Protein AF-A0A923XD44-F1 (afdb_monomer_lite)

Radius of gyration: 18.12 Å; chains: 1; bounding box: 40×45×42 Å

Secondary structure (DSSP, 8-state):
-HHHHT-SS--HHHHHHHHHHHHTSSEETTEEPPPHHHHHHHHT--GGGTTT-GGGS-TTEETTTTEETTGGG--HHHHS--S--TTHHHHHHHHHHHHHHHHHHHHHHHHHHHHHTT--HHHHHHHHTTSS-----TTGGG--S--HHHHHHHTTT-S-HHHHHHHHHHHHTT--HHHHHHHHHHHHHHHHHHHHHHHH--

pLDDT: mean 93.33, std 4.42, range [62.97, 98.19]

Sequence (202 aa):
MGALLSMPNKTVGIERIEHKIKTREFSLPLGILAPYEYQLKFLAKDESDFGNREDLLCPYFSVKENQCSIWEFRGVVCTSFYCRSDYGQNGLKFWAVFSDYLSYVEMALAEECLVQLDFSPRDMSDQLMYLNKHDFDGVEQSQLVIEADVDRKLWNGYDDKIEFYKKCYALISKLDRKQFKEIIGNQGLQLEEEVIEYANRR

Foldse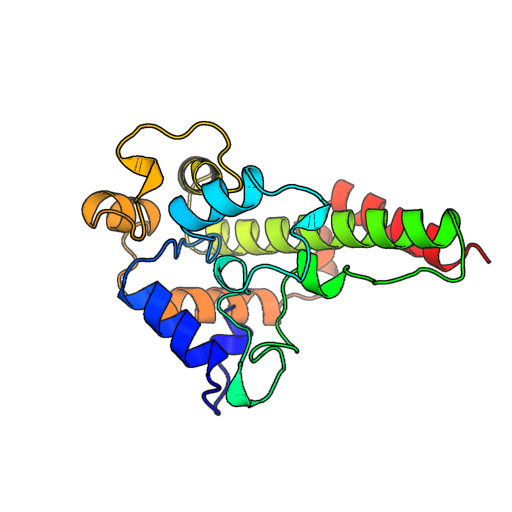ek 3Di:
DLVLLPDPDDWPQNVLVVVCVVQQQCQFLLGRDHALLLLVVVVPDDPVCVPVDPSNDDSQQDPPVRGGRCVVPDALVNVLDDPDDPVPPLRVVLSVLSSVLRVLLSNLLSVVLCVVVPHDPVLVVVSCCRHSPDDDDPVSNPGRHDDPVRRCSSHVNDPPSSVSSNSSVVVVVPDDPVNSDVSSDPVSVVSVVVSVVSVPPD

Structure (mmCIF, N/CA/C/O backbone):
data_AF-A0A923XD44-F1
#
_entry.id   AF-A0A923XD44-F1
#
loop_
_atom_site.group_PDB
_atom_site.id
_atom_site.type_symbol
_atom_site.label_atom_id
_atom_site.label_alt_id
_atom_site.label_comp_id
_atom_site.label_asym_id
_atom_site.label_entity_id
_atom_site.label_seq_id
_atom_site.pdbx_PDB_ins_code
_atom_site.Cartn_x
_atom_site.Cartn_y
_atom_site.Cartn_z
_atom_site.occupancy
_atom_site.B_iso_or_equiv
_atom_site.auth_seq_id
_atom_site.auth_comp_id
_atom_site.auth_asym_id
_atom_site.auth_atom_id
_atom_site.pdbx_PDB_model_num
ATOM 1 N N . MET A 1 1 ? 2.195 -3.422 5.312 1.00 85.69 1 MET A N 1
ATOM 2 C CA . MET A 1 1 ? 2.101 -2.684 6.602 1.00 85.69 1 MET A CA 1
ATOM 3 C C . MET A 1 1 ? 2.176 -3.568 7.841 1.00 85.69 1 MET A C 1
ATOM 5 O O . MET A 1 1 ? 2.945 -3.235 8.732 1.00 85.69 1 MET A O 1
ATOM 9 N N . GLY A 1 2 ? 1.426 -4.673 7.936 1.00 92.19 2 GLY A N 1
ATOM 10 C CA . GLY A 1 2 ? 1.439 -5.510 9.146 1.00 92.19 2 GLY A CA 1
ATOM 11 C C . GLY A 1 2 ? 2.827 -6.008 9.566 1.00 92.19 2 GLY A C 1
ATOM 12 O O . GLY A 1 2 ? 3.145 -5.976 10.752 1.00 92.19 2 GLY A O 1
ATOM 13 N N . ALA A 1 3 ? 3.684 -6.368 8.602 1.00 93.44 3 ALA A N 1
ATOM 14 C CA . ALA A 1 3 ? 5.074 -6.758 8.859 1.00 93.44 3 ALA A CA 1
ATOM 15 C C . ALA A 1 3 ? 5.859 -5.652 9.589 1.00 93.44 3 ALA A C 1
ATOM 17 O O . ALA A 1 3 ? 6.431 -5.883 10.650 1.00 93.44 3 ALA A O 1
ATOM 18 N N . LEU A 1 4 ? 5.792 -4.427 9.060 1.00 93.00 4 LEU A N 1
ATOM 19 C CA . LEU A 1 4 ? 6.425 -3.234 9.623 1.00 93.00 4 LEU A CA 1
ATOM 20 C C . LEU A 1 4 ? 5.900 -2.917 11.038 1.00 93.00 4 LEU A C 1
ATOM 22 O O . LEU A 1 4 ? 6.679 -2.632 11.941 1.00 93.00 4 LEU A O 1
ATOM 26 N N . LEU A 1 5 ? 4.587 -3.036 11.263 1.00 94.69 5 LEU A N 1
ATOM 27 C CA . LEU A 1 5 ? 3.962 -2.844 12.582 1.00 94.69 5 LEU A CA 1
ATOM 28 C C . LEU A 1 5 ? 4.277 -3.962 13.590 1.00 94.69 5 LEU A C 1
ATOM 30 O O . LEU A 1 5 ? 4.068 -3.778 14.791 1.00 94.69 5 LEU A O 1
ATOM 34 N N . SER A 1 6 ? 4.769 -5.108 13.116 1.00 93.31 6 SER A N 1
ATOM 35 C CA . SER A 1 6 ? 5.164 -6.254 13.944 1.00 93.31 6 SER A CA 1
ATOM 36 C C . SER A 1 6 ? 6.637 -6.206 14.356 1.00 93.31 6 SER A C 1
ATOM 38 O O . SER A 1 6 ? 7.082 -7.055 15.127 1.00 93.31 6 SER A O 1
ATOM 40 N N . MET A 1 7 ? 7.406 -5.230 13.862 1.00 90.19 7 MET A N 1
ATOM 41 C CA . MET A 1 7 ? 8.813 -5.084 14.222 1.00 90.19 7 MET A CA 1
ATOM 42 C C . MET A 1 7 ? 8.987 -4.659 15.689 1.00 90.19 7 MET A C 1
ATOM 44 O O . MET A 1 7 ? 8.234 -3.814 16.182 1.00 90.19 7 MET A O 1
ATOM 48 N N . PRO A 1 8 ? 10.019 -5.179 16.381 1.00 82.62 8 PRO A N 1
ATOM 49 C CA . PRO A 1 8 ? 10.295 -4.818 17.770 1.00 82.62 8 PRO A CA 1
ATOM 50 C C . PRO A 1 8 ? 10.836 -3.386 17.911 1.00 82.62 8 PRO A C 1
ATOM 52 O O . PRO A 1 8 ? 10.517 -2.701 18.880 1.00 82.62 8 PRO A O 1
ATOM 55 N N . ASN A 1 9 ? 11.626 -2.916 16.940 1.00 87.00 9 ASN A N 1
ATOM 56 C CA . ASN A 1 9 ? 12.238 -1.589 16.971 1.00 87.00 9 ASN A CA 1
ATOM 57 C C . ASN A 1 9 ? 11.344 -0.573 16.258 1.00 87.00 9 ASN A C 1
ATOM 59 O O . ASN A 1 9 ? 11.049 -0.735 15.075 1.00 87.00 9 ASN A O 1
ATOM 63 N N . LYS A 1 10 ? 10.953 0.497 16.956 1.00 81.62 10 LYS A N 1
ATOM 64 C CA . LYS A 1 10 ? 10.166 1.595 16.380 1.00 81.62 10 LYS A CA 1
ATOM 65 C C . LYS A 1 10 ? 11.081 2.552 15.617 1.00 81.62 10 LYS A C 1
ATOM 67 O O . LYS A 1 10 ? 11.920 3.224 16.207 1.00 81.62 10 LYS A O 1
ATOM 72 N N . THR A 1 11 ? 10.930 2.595 14.295 1.00 86.88 11 THR A N 1
ATOM 73 C CA . THR A 1 11 ? 11.512 3.647 13.453 1.00 86.88 11 THR A CA 1
ATOM 74 C C . THR A 1 11 ? 10.549 4.833 13.377 1.00 86.88 11 THR A C 1
ATOM 76 O O . THR A 1 11 ? 9.347 4.673 13.594 1.00 86.88 11 THR A O 1
ATOM 79 N N . VAL A 1 12 ? 11.046 6.008 12.973 1.00 90.62 12 VAL A N 1
ATOM 80 C CA . VAL A 1 12 ? 10.209 7.196 12.695 1.00 90.62 12 VAL A CA 1
ATOM 81 C C . VAL A 1 12 ? 9.059 6.863 11.734 1.00 90.62 12 VAL A C 1
ATOM 83 O O . VAL A 1 12 ? 7.955 7.382 11.858 1.00 90.62 12 VAL A O 1
ATOM 86 N N . GLY A 1 13 ? 9.294 5.959 10.782 1.00 92.12 13 GLY A N 1
ATOM 87 C CA . GLY A 1 13 ? 8.276 5.506 9.842 1.00 92.12 13 GLY A CA 1
ATOM 88 C C . GLY A 1 13 ? 7.142 4.735 10.511 1.00 92.12 13 GLY A C 1
ATOM 89 O O . GLY A 1 13 ? 5.977 4.989 10.211 1.00 92.12 13 GLY A O 1
ATOM 90 N N . ILE A 1 14 ? 7.472 3.845 11.454 1.00 93.12 14 ILE A N 1
ATOM 91 C CA . ILE A 1 14 ? 6.474 3.112 12.246 1.00 93.12 14 ILE A CA 1
ATOM 92 C C . ILE A 1 14 ? 5.653 4.088 13.088 1.00 93.12 14 ILE A C 1
ATOM 94 O O . ILE A 1 14 ? 4.429 4.005 13.084 1.00 93.12 14 ILE A O 1
ATOM 98 N N . GLU A 1 15 ? 6.303 5.043 13.754 1.00 93.94 15 GLU A N 1
ATOM 99 C CA . GLU A 1 15 ? 5.616 6.055 14.567 1.00 93.94 15 GLU A CA 1
ATOM 100 C C . GLU A 1 15 ? 4.631 6.885 13.735 1.00 93.94 15 GLU A C 1
ATOM 102 O O . GLU A 1 15 ? 3.498 7.115 14.158 1.00 93.94 15 GLU A O 1
ATOM 107 N N . ARG A 1 16 ? 5.019 7.284 12.517 1.00 94.38 16 ARG A N 1
ATOM 108 C CA . ARG A 1 16 ? 4.141 8.024 11.597 1.00 94.38 16 ARG A CA 1
ATOM 109 C C . ARG A 1 16 ? 2.964 7.188 11.105 1.00 94.38 16 ARG A C 1
ATOM 111 O O . ARG A 1 16 ? 1.853 7.700 11.017 1.00 94.38 16 ARG A O 1
ATOM 118 N N . ILE A 1 17 ? 3.182 5.909 10.805 1.00 95.44 17 ILE A N 1
ATOM 119 C CA . ILE A 1 17 ? 2.101 4.984 10.440 1.00 95.44 17 ILE A CA 1
ATOM 120 C C . ILE A 1 17 ? 1.122 4.826 11.603 1.00 95.44 17 ILE A C 1
ATOM 122 O O . ILE A 1 17 ? -0.078 4.985 11.413 1.00 95.44 17 ILE A O 1
ATOM 126 N N . GLU A 1 18 ? 1.614 4.574 12.815 1.00 96.00 18 GLU A N 1
ATOM 127 C CA . GLU A 1 18 ? 0.757 4.465 13.998 1.00 96.00 18 GLU A CA 1
ATOM 128 C C . GLU A 1 18 ? -0.010 5.756 14.277 1.00 96.00 18 GLU A C 1
ATOM 130 O O . GLU A 1 18 ? -1.181 5.698 14.652 1.00 96.00 18 GLU A O 1
ATOM 135 N N . HIS A 1 19 ? 0.629 6.912 14.082 1.00 95.94 19 HIS A N 1
ATOM 136 C CA . HIS A 1 19 ? -0.031 8.205 14.191 1.00 95.94 19 HIS A CA 1
ATOM 137 C C . HIS A 1 19 ? -1.194 8.303 13.203 1.00 95.94 19 HIS A C 1
ATOM 139 O O . HIS A 1 19 ? -2.323 8.487 13.647 1.00 95.94 19 HIS A O 1
ATOM 145 N N . LYS A 1 20 ? -0.947 8.068 11.906 1.00 96.69 20 LYS A N 1
ATOM 146 C CA . LYS A 1 20 ? -1.981 8.087 10.858 1.00 96.69 20 LYS A CA 1
ATOM 147 C C . LYS A 1 20 ? -3.155 7.157 11.167 1.00 96.69 20 LYS A C 1
ATOM 149 O O . LYS A 1 20 ? -4.312 7.526 10.977 1.00 96.69 20 LYS A O 1
ATOM 154 N N . ILE A 1 21 ? -2.871 5.959 11.683 1.00 96.88 21 ILE A N 1
ATOM 155 C CA . ILE A 1 21 ? -3.900 4.991 12.090 1.00 96.88 21 ILE A CA 1
ATOM 156 C C . ILE A 1 21 ? -4.755 5.553 13.233 1.00 96.88 21 ILE A C 1
ATOM 158 O O . ILE A 1 21 ? -5.986 5.513 13.165 1.00 96.88 21 ILE A O 1
ATOM 162 N N . LYS A 1 22 ? -4.113 6.098 14.275 1.00 96.06 22 LYS A N 1
ATOM 163 C CA . LYS A 1 22 ? -4.786 6.653 15.461 1.00 96.06 22 LYS A CA 1
ATOM 164 C C . LYS A 1 22 ? -5.595 7.911 15.142 1.00 96.06 22 LYS A C 1
ATOM 166 O O . LYS A 1 22 ? -6.642 8.122 15.749 1.00 96.06 22 LYS A O 1
ATOM 171 N N . THR A 1 23 ? -5.132 8.735 14.206 1.00 96.44 23 THR A N 1
ATOM 172 C CA . THR A 1 23 ? -5.776 10.003 13.831 1.00 96.44 23 THR A CA 1
ATOM 173 C C . THR A 1 23 ? -6.774 9.877 12.683 1.00 96.44 23 THR A C 1
ATOM 175 O O . THR A 1 23 ? -7.413 10.871 12.347 1.00 96.44 23 THR A O 1
ATOM 178 N N . ARG A 1 24 ? -6.965 8.672 12.120 1.00 96.06 24 ARG A N 1
ATOM 179 C CA . ARG A 1 24 ? -7.815 8.422 10.936 1.00 96.06 24 ARG A CA 1
ATOM 180 C C . ARG A 1 24 ? -7.343 9.188 9.699 1.00 96.06 24 ARG A C 1
ATOM 182 O O . ARG A 1 24 ? -8.142 9.569 8.849 1.00 96.06 24 ARG A O 1
ATOM 189 N N . GLU A 1 25 ? -6.040 9.407 9.580 1.00 96.56 25 GLU A N 1
ATOM 190 C CA . GLU A 1 25 ? -5.429 10.105 8.450 1.00 96.56 25 GLU A CA 1
ATOM 191 C C . GLU A 1 25 ? -5.327 9.161 7.241 1.00 96.56 25 GLU A C 1
ATOM 193 O O . GLU A 1 25 ? -4.254 8.651 6.907 1.00 96.56 25 GLU A O 1
ATOM 198 N N . PHE A 1 26 ? -6.488 8.877 6.640 1.00 95.88 26 PHE A N 1
ATOM 199 C CA . PHE A 1 26 ? -6.655 8.001 5.478 1.00 95.88 26 PHE A CA 1
ATOM 200 C C . PHE A 1 26 ? -6.062 6.596 5.674 1.00 95.88 26 PHE A C 1
ATOM 202 O O . PHE A 1 26 ? -5.526 5.979 4.756 1.00 95.88 26 PHE A O 1
ATOM 209 N N . SER A 1 27 ? -6.175 6.075 6.897 1.00 95.69 27 SER A N 1
ATOM 210 C CA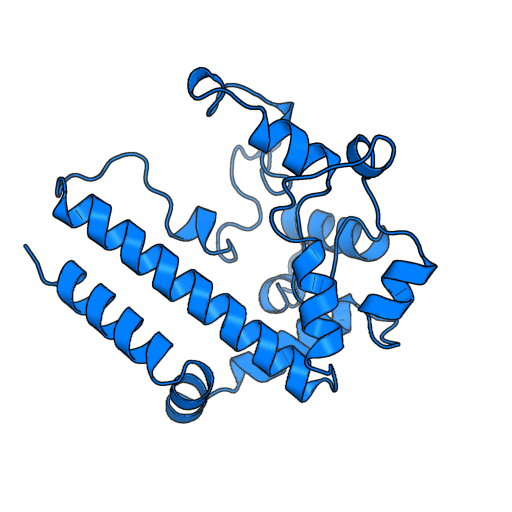 . SER A 1 27 ? -5.884 4.678 7.216 1.00 95.69 27 SER A CA 1
ATOM 211 C C . SER A 1 27 ? -7.148 3.838 7.054 1.00 95.69 27 SER A C 1
ATOM 213 O O . SER A 1 27 ? -8.052 3.925 7.887 1.00 95.69 27 SER A O 1
ATOM 215 N N . LEU A 1 28 ? -7.167 2.994 6.029 1.00 96.44 28 LEU A N 1
ATOM 216 C CA . LEU A 1 28 ? -8.264 2.102 5.660 1.00 96.44 28 LEU A CA 1
ATOM 217 C C . LEU A 1 28 ? -7.840 0.634 5.785 1.00 96.44 28 LEU A C 1
ATOM 219 O O . LEU A 1 28 ? -6.653 0.351 5.657 1.00 96.44 28 LEU A O 1
ATOM 223 N N . PRO A 1 29 ? -8.769 -0.321 5.945 1.00 96.94 29 PRO A N 1
ATOM 224 C CA . PRO A 1 29 ? -8.429 -1.746 5.913 1.00 96.94 29 PRO A CA 1
ATOM 225 C C . PRO A 1 29 ? -7.569 -2.163 4.707 1.00 96.94 29 PRO A C 1
ATOM 227 O O . PRO A 1 29 ? -6.633 -2.947 4.865 1.00 96.94 29 PRO A O 1
ATOM 230 N N . LEU A 1 30 ? -7.835 -1.593 3.526 1.00 95.00 30 LEU A N 1
ATOM 231 C CA . LEU A 1 30 ? -7.085 -1.831 2.291 1.00 95.00 30 LEU A CA 1
ATOM 232 C C . LEU A 1 30 ? -5.646 -1.299 2.353 1.00 95.00 30 LEU A C 1
ATOM 234 O O . LEU A 1 30 ? -4.743 -1.840 1.718 1.00 95.00 30 LEU A O 1
ATOM 238 N N . GLY A 1 31 ? -5.410 -0.223 3.101 1.00 94.00 31 GLY A N 1
ATOM 239 C CA . GLY A 1 31 ? -4.145 0.485 3.049 1.00 94.00 31 GLY A CA 1
ATOM 240 C C . GLY A 1 31 ? -4.148 1.834 3.757 1.00 94.00 31 GLY A C 1
ATOM 241 O O . GLY A 1 31 ? -5.190 2.411 4.057 1.00 94.00 31 GLY A O 1
ATOM 242 N N . ILE A 1 32 ? -2.953 2.387 3.961 1.00 93.31 32 ILE A N 1
ATOM 243 C CA . ILE A 1 32 ? -2.806 3.813 4.262 1.00 93.31 32 ILE A CA 1
ATOM 244 C C . ILE A 1 32 ? -2.654 4.558 2.946 1.00 93.31 32 ILE A C 1
ATOM 246 O O . ILE A 1 32 ? -1.717 4.306 2.187 1.00 93.31 32 ILE A O 1
ATOM 250 N N . LEU A 1 33 ? -3.564 5.492 2.712 1.00 93.12 33 LEU A N 1
ATOM 251 C CA . LEU A 1 33 ? -3.590 6.331 1.528 1.00 93.12 33 LEU A CA 1
ATOM 252 C C . LEU A 1 33 ? -3.075 7.735 1.860 1.00 93.12 33 LEU A C 1
ATOM 254 O O . LEU A 1 33 ? -3.001 8.155 3.020 1.00 93.12 33 LEU A O 1
ATOM 258 N N . ALA A 1 34 ? -2.686 8.472 0.823 1.00 92.44 34 ALA A N 1
ATOM 259 C CA . ALA A 1 34 ? -2.394 9.888 0.977 1.00 92.44 34 ALA A CA 1
ATOM 260 C C . ALA A 1 34 ? -3.699 10.656 1.264 1.00 92.44 34 ALA A C 1
ATOM 262 O O . ALA A 1 34 ? -4.713 10.360 0.629 1.00 92.44 34 ALA A O 1
ATOM 263 N N . PRO A 1 35 ? -3.698 11.653 2.165 1.00 93.44 35 PRO A N 1
ATOM 264 C CA . PRO A 1 35 ? -4.858 12.517 2.352 1.00 93.44 35 PRO A CA 1
ATOM 265 C C . PRO A 1 35 ? -5.226 13.277 1.081 1.00 93.44 35 PRO A C 1
ATOM 267 O O . PRO A 1 35 ? -4.355 13.543 0.249 1.00 93.44 35 PRO A O 1
ATOM 270 N N . TYR A 1 36 ? -6.492 13.667 0.947 1.00 94.00 36 TYR A N 1
ATOM 271 C CA . TYR A 1 36 ? -6.984 14.365 -0.243 1.00 94.00 36 TYR A CA 1
ATOM 272 C C . TYR A 1 36 ? -6.226 15.659 -0.539 1.00 94.00 36 TYR A C 1
ATOM 274 O O . TYR A 1 36 ? -5.882 15.893 -1.695 1.00 94.00 36 TYR A O 1
ATOM 282 N N . GLU A 1 37 ? -5.847 16.429 0.484 1.00 92.19 37 GLU A N 1
ATOM 283 C CA . GLU A 1 37 ? -4.998 17.614 0.298 1.00 92.19 37 GLU A CA 1
ATOM 284 C C . GLU A 1 37 ? -3.674 17.270 -0.416 1.00 92.19 37 GLU A C 1
ATOM 286 O O . GLU A 1 37 ? -3.250 17.972 -1.338 1.00 92.19 37 GLU A O 1
ATOM 291 N N . TYR A 1 38 ? -3.019 16.170 -0.024 1.00 92.50 38 TYR A N 1
ATOM 292 C CA . TYR A 1 38 ? -1.779 15.726 -0.664 1.00 92.50 38 TYR A CA 1
ATOM 293 C C . TYR A 1 38 ? -2.042 15.198 -2.077 1.00 92.50 38 TYR A C 1
ATOM 295 O O . TYR A 1 38 ? -1.299 15.544 -2.992 1.00 92.50 38 TYR A O 1
ATOM 303 N N . GLN A 1 39 ? -3.094 14.392 -2.275 1.00 92.81 39 GLN A N 1
ATOM 304 C CA . GLN A 1 39 ? -3.462 13.872 -3.599 1.00 92.81 39 GLN A CA 1
ATOM 305 C C . GLN A 1 39 ? -3.703 15.018 -4.590 1.00 92.81 39 GLN A C 1
ATOM 307 O O . GLN A 1 39 ? -3.131 15.015 -5.677 1.00 92.81 39 GLN A O 1
ATOM 312 N N . LEU A 1 40 ? -4.454 16.046 -4.186 1.00 92.31 40 LEU A N 1
ATOM 313 C CA . LEU A 1 40 ? -4.720 17.229 -4.999 1.00 92.31 40 LEU A CA 1
ATOM 314 C C . LEU A 1 40 ? -3.431 17.970 -5.378 1.00 92.31 40 LEU A C 1
ATOM 316 O O . LEU A 1 40 ? -3.190 18.220 -6.559 1.00 92.31 40 LEU A O 1
ATOM 320 N N . LYS A 1 41 ? -2.573 18.288 -4.398 1.00 91.62 41 LYS A N 1
ATOM 321 C CA . LYS A 1 41 ? -1.284 18.958 -4.659 1.00 91.62 41 LYS A CA 1
ATOM 322 C C . LYS A 1 41 ? -0.382 18.123 -5.561 1.00 91.62 41 LYS A C 1
ATOM 324 O O . LYS A 1 41 ? 0.291 18.668 -6.430 1.00 91.62 41 LYS A O 1
ATOM 329 N N . PHE A 1 42 ? -0.370 16.806 -5.362 1.00 91.25 42 PHE A N 1
ATOM 330 C CA . PHE A 1 42 ? 0.422 15.888 -6.166 1.00 91.25 42 PHE A CA 1
ATOM 33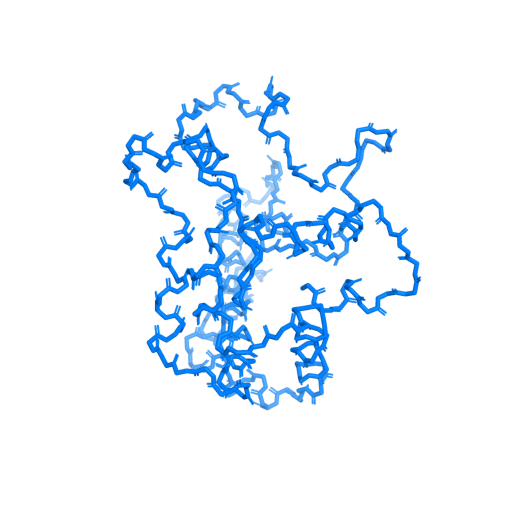1 C C . PHE A 1 42 ? -0.096 15.787 -7.604 1.00 91.25 42 PHE A C 1
ATOM 333 O O . PHE A 1 42 ? 0.712 15.651 -8.519 1.00 91.25 42 PHE A O 1
ATOM 340 N N . LEU A 1 43 ? -1.409 15.852 -7.830 1.00 91.25 43 LEU A N 1
ATOM 341 C CA . LEU A 1 43 ? -2.003 15.848 -9.170 1.00 91.25 43 LEU A CA 1
ATOM 342 C C . LEU A 1 43 ? -1.820 17.181 -9.902 1.00 91.25 43 LEU A C 1
ATOM 344 O O . LEU A 1 43 ? -1.666 17.182 -11.117 1.00 91.25 43 LEU A O 1
ATOM 348 N N . ALA A 1 44 ? -1.791 18.294 -9.170 1.00 91.31 44 ALA A N 1
ATOM 349 C CA . ALA A 1 44 ? -1.607 19.635 -9.723 1.00 91.31 44 ALA A CA 1
ATOM 350 C C . ALA A 1 44 ? -0.137 20.020 -9.983 1.00 91.31 44 ALA A C 1
ATOM 352 O O . ALA A 1 44 ? 0.125 21.155 -10.374 1.00 91.31 44 ALA A O 1
ATOM 353 N N . LYS A 1 45 ? 0.825 19.126 -9.715 1.00 92.25 45 LYS A N 1
ATOM 354 C CA . LYS A 1 45 ? 2.257 19.409 -9.893 1.00 92.25 45 LYS A CA 1
ATOM 355 C C . LYS A 1 45 ? 2.649 19.411 -11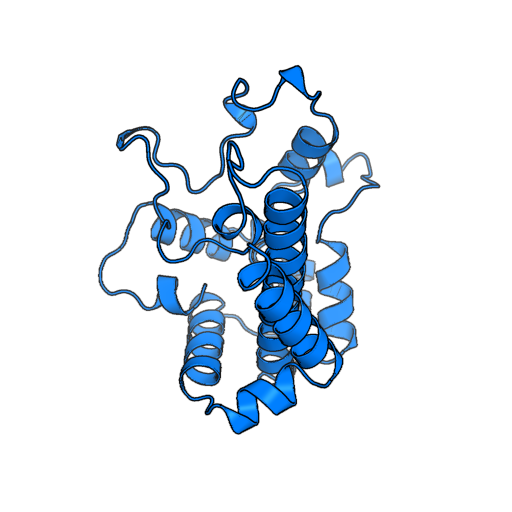.373 1.00 92.25 45 LYS A C 1
ATOM 357 O O . LYS A 1 45 ? 2.195 18.557 -12.135 1.00 92.25 45 LYS A O 1
ATOM 362 N N . ASP A 1 46 ? 3.579 20.287 -11.730 1.00 93.00 46 ASP A N 1
ATOM 363 C CA . ASP A 1 46 ? 4.244 20.254 -13.033 1.00 93.00 46 ASP A CA 1
ATOM 364 C C . ASP A 1 46 ? 5.421 19.265 -13.030 1.00 93.00 46 ASP A C 1
ATOM 366 O O . ASP A 1 46 ? 5.950 18.894 -11.980 1.00 93.00 46 ASP A O 1
ATOM 370 N N . GLU A 1 47 ? 5.899 18.849 -14.205 1.00 86.75 47 GLU A N 1
ATOM 371 C CA . GLU A 1 47 ? 7.089 17.984 -14.293 1.00 86.75 47 GLU A CA 1
ATOM 372 C C . GLU A 1 47 ? 8.329 18.630 -13.651 1.00 86.75 47 GLU A C 1
ATOM 374 O O . GLU A 1 47 ? 9.138 17.938 -13.031 1.00 86.75 47 GLU A O 1
ATOM 379 N N . SER A 1 48 ? 8.456 19.961 -13.729 1.00 90.94 48 SER A N 1
ATOM 380 C CA . SER A 1 48 ? 9.553 20.717 -13.107 1.00 90.94 48 SER A CA 1
ATOM 381 C C . SER A 1 48 ? 9.536 20.691 -11.577 1.00 90.94 48 SER A C 1
ATOM 383 O O . SER A 1 48 ? 10.569 20.937 -10.950 1.00 90.94 48 SER A O 1
ATOM 385 N N . ASP A 1 49 ? 8.395 20.372 -10.965 1.00 90.06 49 ASP A N 1
ATOM 386 C CA . ASP A 1 49 ? 8.257 20.304 -9.509 1.00 90.06 49 ASP A CA 1
ATOM 387 C C . ASP A 1 49 ? 8.895 19.042 -8.919 1.00 90.06 49 ASP A C 1
ATOM 389 O O . ASP A 1 49 ? 9.172 18.984 -7.714 1.00 90.06 49 ASP A O 1
ATOM 393 N N . PHE A 1 50 ? 9.129 18.013 -9.741 1.00 85.50 50 PHE A N 1
ATOM 394 C CA . PHE A 1 50 ? 9.647 16.735 -9.272 1.00 85.50 50 PHE A CA 1
ATOM 395 C C . PHE A 1 50 ? 11.010 16.902 -8.583 1.00 85.50 50 PHE A C 1
ATOM 397 O O . PHE A 1 50 ? 11.986 17.346 -9.183 1.00 85.50 50 PHE A O 1
ATOM 404 N N . GLY A 1 51 ? 11.072 16.532 -7.301 1.00 85.25 51 GLY A N 1
ATOM 405 C CA . GLY A 1 51 ? 12.281 16.637 -6.478 1.00 85.25 51 GLY A CA 1
ATOM 406 C C . GLY A 1 51 ? 12.607 18.045 -5.962 1.00 85.25 51 GLY A C 1
ATOM 407 O O . GLY A 1 51 ? 13.574 18.185 -5.220 1.00 85.25 51 GLY A O 1
ATOM 408 N N . ASN A 1 52 ? 11.805 19.063 -6.295 1.00 89.56 52 ASN A N 1
ATOM 409 C CA . ASN A 1 52 ? 12.065 20.466 -5.937 1.00 89.56 52 ASN A CA 1
ATOM 410 C C . ASN A 1 52 ? 11.068 21.045 -4.919 1.00 89.56 52 ASN A C 1
ATOM 412 O O . ASN A 1 52 ? 11.221 22.186 -4.486 1.00 89.56 52 ASN A O 1
ATOM 416 N N . ARG A 1 53 ? 10.049 20.274 -4.524 1.00 91.56 53 ARG A N 1
ATOM 417 C CA . ARG A 1 53 ? 8.981 20.706 -3.615 1.00 91.56 53 ARG A CA 1
ATOM 418 C C . ARG A 1 53 ? 9.004 19.954 -2.293 1.00 91.56 53 ARG A C 1
ATOM 420 O O . ARG A 1 53 ? 8.705 18.762 -2.240 1.00 91.56 53 ARG A O 1
ATOM 427 N N . GLU A 1 54 ? 9.324 20.670 -1.216 1.00 90.38 54 GLU A N 1
ATOM 428 C CA . GLU A 1 54 ? 9.372 20.113 0.142 1.00 90.38 54 GLU A CA 1
ATOM 429 C C . GLU A 1 54 ? 7.986 19.662 0.633 1.00 90.38 54 GLU A C 1
ATOM 431 O O . GLU A 1 54 ? 7.861 18.645 1.312 1.00 90.38 54 GLU A O 1
ATOM 436 N N . ASP A 1 55 ? 6.924 20.359 0.223 1.00 90.56 55 ASP A N 1
ATOM 437 C CA . ASP A 1 55 ? 5.542 20.040 0.591 1.00 90.56 55 ASP A CA 1
ATOM 438 C C . ASP A 1 55 ? 5.004 18.762 -0.077 1.00 90.56 55 ASP A C 1
ATOM 440 O O . ASP A 1 55 ? 3.976 18.232 0.344 1.00 90.56 55 ASP A O 1
ATOM 444 N N . LEU A 1 56 ? 5.715 18.236 -1.081 1.00 91.44 56 LEU A N 1
ATOM 445 C CA . LEU A 1 56 ? 5.430 16.952 -1.723 1.00 91.44 56 LEU A CA 1
ATOM 446 C C . LEU A 1 56 ? 6.316 15.813 -1.202 1.00 91.44 56 LEU A C 1
ATOM 448 O O . LEU A 1 56 ? 6.207 14.687 -1.698 1.00 91.44 56 LEU A O 1
ATOM 452 N N . LEU A 1 57 ? 7.175 16.055 -0.203 1.00 90.25 57 LEU A N 1
ATOM 453 C CA . LEU A 1 57 ? 7.989 14.993 0.385 1.00 90.25 57 LEU A CA 1
ATOM 454 C C . LEU A 1 57 ? 7.112 13.859 0.916 1.00 90.25 57 LEU A C 1
ATOM 456 O O . LEU A 1 57 ? 6.083 14.067 1.559 1.00 90.25 57 LEU A O 1
ATOM 460 N N . CYS A 1 58 ? 7.562 12.629 0.667 1.00 90.38 58 CYS A N 1
ATOM 461 C CA . CYS A 1 58 ? 6.901 11.444 1.190 1.00 90.38 58 CYS A CA 1
ATOM 462 C C . CYS A 1 58 ? 6.792 11.544 2.724 1.00 90.38 58 CYS A C 1
ATOM 464 O O . CYS A 1 58 ? 7.817 11.751 3.387 1.00 90.38 58 CYS A O 1
ATOM 466 N N . PRO A 1 59 ? 5.609 11.288 3.318 1.00 90.00 59 PRO A N 1
ATOM 467 C CA . PRO A 1 59 ? 5.429 11.304 4.765 1.00 90.00 59 PRO A CA 1
ATOM 468 C C . PRO A 1 59 ? 6.322 10.320 5.516 1.00 90.00 59 PRO A C 1
ATOM 470 O O . PRO A 1 59 ? 6.384 10.387 6.731 1.00 90.00 59 PRO A O 1
ATOM 473 N N . TYR A 1 60 ? 7.025 9.402 4.853 1.00 92.75 60 TYR A N 1
ATOM 474 C CA . TYR A 1 60 ? 7.956 8.459 5.483 1.00 92.75 60 TYR A CA 1
ATOM 475 C C . TYR A 1 60 ? 9.433 8.815 5.271 1.00 92.75 60 TYR A C 1
ATOM 477 O O . TYR A 1 60 ? 10.321 8.077 5.707 1.00 92.75 60 TYR A O 1
ATOM 485 N N . PHE A 1 61 ? 9.727 9.944 4.627 1.00 92.75 61 PHE A N 1
ATOM 486 C CA . PHE A 1 61 ? 11.084 10.454 4.487 1.00 92.75 61 PHE A CA 1
ATOM 487 C C . PHE A 1 61 ? 11.587 11.049 5.811 1.00 92.75 61 PHE A C 1
ATOM 489 O O . PHE A 1 61 ? 10.928 11.892 6.428 1.00 92.75 61 PHE A O 1
ATOM 496 N N . SER A 1 62 ? 12.748 10.595 6.280 1.00 92.38 62 SER A N 1
ATOM 497 C CA . SER A 1 62 ? 13.428 11.170 7.438 1.00 92.38 62 SER A CA 1
ATOM 498 C C . SER A 1 62 ? 14.350 12.282 6.963 1.00 92.38 62 SER A C 1
ATOM 500 O O . SER A 1 62 ? 15.407 11.999 6.409 1.00 92.38 62 SER A O 1
ATOM 502 N N . VAL A 1 63 ? 13.974 13.539 7.214 1.00 90.06 63 VAL A N 1
ATOM 503 C CA . VAL A 1 63 ? 14.812 14.707 6.884 1.00 90.06 63 VAL A CA 1
ATOM 504 C C . VAL A 1 63 ? 16.145 14.650 7.635 1.00 90.06 63 VAL A C 1
ATOM 506 O O . VAL A 1 63 ? 17.191 14.923 7.060 1.00 90.06 63 VAL A O 1
ATOM 509 N N . LYS A 1 64 ? 16.121 14.223 8.905 1.00 91.25 64 LYS A N 1
ATOM 510 C CA . LYS A 1 64 ? 17.320 14.118 9.747 1.00 91.25 64 LYS A CA 1
ATOM 511 C C . LYS A 1 64 ? 18.339 13.120 9.191 1.00 91.25 64 LYS A C 1
ATOM 513 O O . LYS A 1 64 ? 19.525 13.417 9.157 1.00 91.25 64 LYS A O 1
ATOM 518 N N . GLU A 1 65 ? 17.868 11.943 8.790 1.00 92.25 65 GLU A N 1
ATOM 519 C CA . GLU A 1 65 ? 18.727 10.852 8.304 1.00 92.25 65 GLU A CA 1
ATOM 520 C C . GLU A 1 65 ? 18.888 10.875 6.773 1.00 92.25 65 GLU A C 1
ATOM 522 O O . GLU A 1 65 ? 19.566 10.024 6.209 1.00 92.25 65 GLU A O 1
ATOM 527 N N . ASN A 1 66 ? 18.232 11.823 6.094 1.00 91.56 66 ASN A N 1
ATOM 528 C CA . ASN A 1 66 ? 18.180 11.967 4.639 1.00 91.56 66 ASN A CA 1
ATOM 529 C C . ASN A 1 66 ? 17.854 10.656 3.889 1.00 91.56 66 ASN A C 1
ATOM 531 O O . ASN A 1 66 ? 18.436 10.349 2.849 1.00 91.56 66 ASN A O 1
ATOM 535 N N . GLN A 1 67 ? 16.935 9.851 4.432 1.00 92.00 67 GLN A N 1
ATOM 536 C CA . GLN A 1 67 ? 16.582 8.539 3.879 1.00 92.00 67 GLN A CA 1
ATOM 537 C C . GLN A 1 67 ? 15.136 8.138 4.187 1.00 92.00 67 GLN A C 1
ATOM 539 O O . GLN A 1 67 ? 14.480 8.689 5.076 1.00 92.00 67 GLN A O 1
ATOM 544 N N . CYS A 1 68 ? 14.619 7.139 3.467 1.00 93.06 68 CYS A N 1
ATOM 545 C CA . CYS A 1 68 ? 13.308 6.566 3.762 1.00 93.06 68 CYS A CA 1
ATOM 546 C C . CYS A 1 68 ? 13.350 5.780 5.079 1.00 93.06 68 CYS A C 1
ATOM 548 O O . CYS A 1 68 ? 14.119 4.833 5.223 1.00 93.06 68 CYS A O 1
ATOM 550 N N . SER A 1 69 ? 12.472 6.122 6.021 1.00 94.00 69 SER A N 1
ATOM 551 C CA . SER A 1 69 ? 12.399 5.462 7.334 1.00 94.00 69 SER A CA 1
ATOM 552 C C . SER A 1 69 ? 11.689 4.098 7.327 1.00 94.00 69 SER A C 1
ATOM 554 O O . SER A 1 69 ? 11.649 3.425 8.358 1.00 94.00 69 SER A O 1
ATOM 556 N N . ILE A 1 70 ? 11.143 3.692 6.173 1.00 93.31 70 ILE A N 1
ATOM 557 C CA . ILE A 1 70 ? 10.468 2.403 5.942 1.00 93.31 70 ILE A CA 1
ATOM 558 C C . ILE A 1 70 ? 11.056 1.652 4.738 1.00 93.31 70 ILE A C 1
ATOM 560 O O . ILE A 1 70 ? 10.341 0.911 4.075 1.00 93.31 70 ILE A O 1
ATOM 564 N N . TRP A 1 71 ? 12.336 1.872 4.413 1.00 91.44 71 TRP A N 1
ATOM 565 C CA . TRP A 1 71 ? 12.957 1.439 3.150 1.00 91.44 71 TRP A CA 1
ATOM 566 C C . TRP A 1 71 ? 12.689 -0.026 2.755 1.00 91.44 71 TRP A C 1
ATOM 568 O O . TRP A 1 71 ? 12.362 -0.288 1.597 1.00 91.44 71 TRP A O 1
ATOM 578 N N . GLU A 1 72 ? 12.789 -0.955 3.710 1.00 90.06 72 GLU A N 1
ATOM 579 C CA . GLU A 1 72 ? 12.576 -2.400 3.508 1.00 90.06 72 GLU A CA 1
ATOM 580 C C . GLU A 1 72 ? 11.106 -2.783 3.264 1.00 90.06 72 GLU A C 1
ATOM 582 O O . GLU A 1 72 ? 10.823 -3.863 2.760 1.00 90.06 72 GLU A O 1
ATOM 587 N N . PHE A 1 73 ? 10.167 -1.896 3.601 1.00 92.06 73 PHE A N 1
ATOM 588 C CA . PHE A 1 73 ? 8.718 -2.129 3.558 1.00 92.06 73 PHE A CA 1
ATOM 589 C C . PHE A 1 73 ? 8.002 -1.154 2.619 1.00 92.06 73 PHE A C 1
ATOM 591 O O . PHE A 1 73 ? 6.817 -0.860 2.799 1.00 92.06 73 PHE A O 1
ATOM 598 N N . ARG A 1 74 ? 8.734 -0.594 1.655 1.00 91.50 74 ARG A N 1
ATOM 599 C CA . ARG A 1 74 ? 8.184 0.326 0.661 1.00 91.50 74 ARG A CA 1
ATOM 600 C C . ARG A 1 74 ? 7.191 -0.408 -0.240 1.00 91.50 74 ARG A C 1
ATOM 602 O O . ARG A 1 74 ? 7.479 -1.505 -0.709 1.00 91.50 74 ARG A O 1
ATOM 609 N N . GLY A 1 75 ? 6.049 0.230 -0.491 1.00 91.06 75 GLY A N 1
ATOM 610 C CA . GLY A 1 75 ? 5.074 -0.257 -1.466 1.00 91.06 75 GLY A CA 1
ATOM 611 C C . GLY A 1 75 ? 5.580 -0.132 -2.903 1.00 91.06 75 GLY A C 1
ATOM 612 O O . GLY A 1 75 ? 6.652 0.438 -3.153 1.00 91.06 75 GLY A O 1
ATOM 613 N N . VAL A 1 76 ? 4.781 -0.626 -3.846 1.00 93.75 76 VAL A N 1
ATOM 614 C CA . VAL A 1 76 ? 5.180 -0.796 -5.253 1.00 93.75 76 VAL A CA 1
ATOM 615 C C . VAL A 1 76 ? 5.833 0.425 -5.874 1.00 93.75 76 VAL A C 1
ATOM 617 O O . VAL A 1 76 ? 6.937 0.299 -6.389 1.00 93.75 76 VAL A O 1
ATOM 620 N N . VAL A 1 77 ? 5.209 1.605 -5.776 1.00 89.50 77 VAL A N 1
ATOM 621 C CA . VAL A 1 77 ? 5.682 2.835 -6.444 1.00 89.50 77 VAL A CA 1
ATOM 622 C C . VAL A 1 77 ? 7.159 3.099 -6.160 1.00 89.50 77 VAL A C 1
ATOM 624 O O . VAL A 1 77 ? 7.928 3.405 -7.063 1.00 89.50 77 VAL A O 1
ATOM 627 N N . CYS A 1 78 ? 7.574 2.948 -4.905 1.00 91.25 78 CYS A N 1
ATOM 628 C CA . CYS A 1 78 ? 8.950 3.189 -4.489 1.00 91.25 78 CYS A CA 1
ATOM 629 C C . CYS A 1 78 ? 9.888 2.011 -4.792 1.00 91.25 78 CYS A C 1
ATOM 631 O O . CYS A 1 78 ? 11.093 2.218 -4.948 1.00 91.25 78 CYS A O 1
ATOM 633 N N . THR A 1 79 ? 9.357 0.790 -4.817 1.00 92.94 79 THR A N 1
ATOM 634 C CA . THR A 1 79 ? 10.108 -0.444 -5.089 1.00 92.94 79 THR A CA 1
ATOM 635 C C . THR A 1 79 ? 10.384 -0.624 -6.583 1.00 92.94 79 THR A C 1
ATOM 637 O O . THR A 1 79 ? 11.437 -1.142 -6.945 1.00 92.94 79 THR A O 1
ATOM 640 N N . SER A 1 80 ? 9.490 -0.143 -7.451 1.00 92.88 80 SER A N 1
ATOM 641 C CA . SER A 1 80 ? 9.638 -0.160 -8.909 1.00 92.88 80 SER A CA 1
ATOM 642 C C . SER A 1 80 ? 10.204 1.142 -9.489 1.00 92.88 80 SER A C 1
ATOM 644 O O . SER A 1 80 ? 10.315 1.262 -10.706 1.00 92.88 80 SER A O 1
ATOM 646 N N . PHE A 1 81 ? 10.530 2.138 -8.657 1.00 89.56 81 PHE A N 1
ATOM 647 C CA . PHE A 1 81 ? 11.102 3.404 -9.122 1.00 89.56 81 PHE A CA 1
ATOM 648 C C . PHE A 1 81 ? 12.588 3.264 -9.477 1.00 89.56 81 PHE A C 1
ATOM 650 O O . PHE A 1 81 ? 13.367 2.652 -8.746 1.00 89.56 81 PHE A O 1
ATOM 657 N N . TYR A 1 82 ? 12.997 3.921 -10.560 1.00 87.00 82 TYR A N 1
ATOM 658 C CA . TYR A 1 82 ? 14.379 3.997 -11.024 1.00 87.00 82 TYR A CA 1
ATOM 659 C C . TYR A 1 82 ? 14.644 5.377 -11.639 1.00 87.00 82 TYR A C 1
ATOM 661 O O . TYR A 1 82 ? 13.782 5.950 -12.300 1.00 87.00 82 TYR A O 1
ATOM 669 N N . CYS A 1 83 ? 15.852 5.915 -11.448 1.00 81.25 83 CYS A N 1
ATOM 670 C CA . CYS A 1 83 ? 16.209 7.232 -11.992 1.00 81.25 83 CYS A CA 1
ATOM 671 C C . CYS A 1 83 ? 16.575 7.174 -13.482 1.00 81.25 83 CYS A C 1
ATOM 673 O O . CYS A 1 83 ? 16.284 8.092 -14.242 1.00 81.25 83 CYS A O 1
ATOM 675 N N . ARG A 1 84 ? 17.267 6.109 -13.897 1.00 82.88 84 ARG A N 1
ATOM 676 C CA . ARG A 1 84 ? 17.719 5.881 -15.272 1.00 82.88 84 ARG A CA 1
ATOM 677 C C . ARG A 1 84 ? 17.834 4.383 -15.513 1.00 82.88 84 ARG A C 1
ATOM 679 O O . ARG A 1 84 ? 18.229 3.649 -14.613 1.00 82.88 84 ARG A O 1
ATOM 686 N N . SER A 1 85 ? 17.498 3.950 -16.724 1.00 83.25 85 SER A N 1
ATOM 687 C CA . SER A 1 85 ? 17.710 2.575 -17.165 1.00 83.25 85 SER A CA 1
ATOM 688 C C . SER A 1 85 ? 18.818 2.513 -18.213 1.00 83.25 85 SER A C 1
ATOM 690 O O . SER A 1 85 ? 18.751 3.208 -19.228 1.00 83.25 85 SER A O 1
ATOM 692 N N . ASP A 1 86 ? 19.822 1.670 -17.976 1.00 83.06 86 ASP A N 1
ATOM 693 C CA . ASP A 1 86 ? 20.933 1.445 -18.911 1.00 83.06 86 ASP A CA 1
ATOM 694 C C . ASP A 1 86 ? 20.558 0.497 -20.068 1.00 83.06 86 ASP A C 1
ATOM 696 O O . ASP A 1 86 ? 21.284 0.405 -21.054 1.00 83.06 86 ASP A O 1
ATOM 700 N N . TYR A 1 87 ? 19.392 -0.155 -19.991 1.00 85.69 87 TYR A N 1
ATOM 701 C CA . TYR A 1 87 ? 18.885 -1.121 -20.981 1.00 85.69 87 TYR A CA 1
ATOM 702 C C . TYR A 1 87 ? 17.870 -0.513 -21.966 1.00 85.69 87 TYR A C 1
ATOM 704 O O . TYR A 1 87 ? 17.102 -1.228 -22.617 1.00 85.69 87 TYR A O 1
ATOM 712 N N . GLY A 1 88 ? 17.827 0.820 -22.065 1.00 88.38 88 GLY A N 1
ATOM 713 C CA . GLY A 1 88 ? 16.934 1.536 -22.977 1.00 88.38 88 GLY A CA 1
ATOM 714 C C . GLY A 1 88 ? 15.468 1.117 -22.820 1.00 88.38 88 GLY A C 1
ATOM 715 O O . GLY A 1 88 ? 14.987 0.904 -21.709 1.00 88.38 88 GLY A O 1
ATOM 716 N N . GLN A 1 89 ? 14.758 0.971 -23.943 1.00 90.50 89 GLN A N 1
ATOM 717 C CA . GLN A 1 89 ? 13.319 0.666 -23.959 1.00 90.50 89 GLN A CA 1
ATOM 718 C C . GLN A 1 89 ? 12.960 -0.666 -23.286 1.00 90.50 89 GLN A C 1
ATOM 720 O O . GLN A 1 89 ? 11.928 -0.751 -22.624 1.00 90.50 89 GLN A O 1
ATOM 725 N N . ASN A 1 90 ? 13.818 -1.686 -23.395 1.00 91.62 90 ASN A N 1
ATOM 726 C CA . ASN A 1 90 ? 13.589 -2.972 -22.730 1.00 91.62 90 ASN A CA 1
ATOM 727 C C . ASN A 1 90 ? 13.621 -2.817 -21.211 1.00 91.62 90 ASN A C 1
ATOM 729 O O . ASN A 1 90 ? 12.750 -3.340 -20.523 1.00 91.62 90 ASN A O 1
ATOM 733 N N . GLY A 1 91 ? 14.580 -2.045 -20.697 1.00 91.94 91 GLY A N 1
ATOM 734 C CA . GLY A 1 91 ? 14.657 -1.752 -19.274 1.00 91.94 91 GLY A CA 1
ATOM 735 C C . GLY A 1 91 ? 13.481 -0.908 -18.778 1.00 91.94 91 GLY A C 1
ATOM 736 O O . GLY A 1 91 ? 12.945 -1.197 -17.714 1.00 91.94 91 GLY A O 1
ATOM 737 N N . LEU A 1 92 ? 13.043 0.098 -19.547 1.00 92.19 92 LEU A N 1
ATOM 738 C CA . LEU A 1 92 ? 11.848 0.884 -19.201 1.00 92.19 92 LEU A CA 1
ATOM 739 C C . LEU A 1 92 ? 10.606 -0.010 -19.110 1.00 92.19 92 LEU A C 1
ATOM 741 O O . LEU A 1 92 ? 9.843 0.071 -18.147 1.00 92.19 92 LEU A O 1
ATOM 745 N N . LYS A 1 93 ? 10.433 -0.897 -20.094 1.00 93.56 93 LYS A N 1
ATOM 746 C CA . LYS A 1 93 ? 9.296 -1.811 -20.145 1.00 93.56 93 LYS A CA 1
ATOM 747 C C . LYS A 1 93 ? 9.361 -2.873 -19.047 1.00 93.56 93 LYS A C 1
ATOM 749 O O . LYS A 1 93 ? 8.322 -3.137 -18.459 1.00 93.56 93 LYS A O 1
ATOM 754 N N . PHE A 1 94 ? 10.545 -3.395 -18.710 1.00 94.56 94 PHE A N 1
ATOM 755 C CA . PHE A 1 94 ? 10.736 -4.281 -17.555 1.00 94.56 94 PHE A CA 1
ATOM 756 C C . PHE A 1 94 ? 10.200 -3.647 -16.267 1.00 94.56 94 PHE A C 1
ATOM 758 O O . PHE A 1 94 ? 9.394 -4.253 -15.568 1.00 94.56 94 PHE A O 1
ATOM 765 N N . TRP A 1 95 ? 10.603 -2.411 -15.962 1.00 94.88 95 TRP A N 1
ATOM 766 C CA . TRP A 1 95 ? 10.154 -1.752 -14.736 1.00 94.88 95 TRP A CA 1
ATOM 767 C C . TRP A 1 95 ? 8.658 -1.435 -14.737 1.00 94.88 95 TRP A C 1
ATOM 769 O O . TRP A 1 95 ? 8.036 -1.509 -13.681 1.00 94.88 95 TRP A O 1
ATOM 779 N N . ALA A 1 96 ? 8.079 -1.125 -15.901 1.00 94.56 96 ALA A N 1
ATOM 780 C CA . ALA A 1 96 ? 6.635 -0.951 -16.035 1.00 94.56 96 ALA A CA 1
ATOM 781 C C . ALA A 1 96 ? 5.886 -2.255 -15.708 1.00 94.56 96 ALA A C 1
ATOM 783 O O . ALA A 1 96 ? 5.056 -2.262 -14.806 1.00 94.56 96 ALA A O 1
ATOM 784 N N . VAL A 1 97 ? 6.250 -3.376 -16.345 1.00 96.25 97 VAL A N 1
ATOM 785 C CA . VAL A 1 97 ? 5.578 -4.670 -16.102 1.00 96.25 97 VAL A CA 1
ATOM 786 C C . VAL A 1 97 ? 5.824 -5.188 -14.685 1.00 96.25 97 VAL A C 1
ATOM 788 O O . VAL A 1 97 ? 4.949 -5.799 -14.082 1.00 96.25 97 VAL A O 1
ATOM 791 N N . PHE A 1 98 ? 6.993 -4.895 -14.109 1.00 96.31 98 PHE A N 1
ATOM 792 C CA . PHE A 1 98 ? 7.294 -5.211 -12.716 1.00 96.31 98 PHE A CA 1
ATOM 793 C C . PHE A 1 98 ? 6.424 -4.406 -11.745 1.00 96.31 98 PHE A C 1
ATOM 795 O O . PHE A 1 98 ? 5.949 -4.954 -10.751 1.00 96.31 98 PHE A O 1
ATOM 802 N N . SER A 1 99 ? 6.182 -3.126 -12.043 1.00 96.94 99 SER A N 1
ATOM 803 C CA . SER A 1 99 ? 5.258 -2.284 -11.279 1.00 96.94 99 SER A CA 1
ATOM 804 C C . SER A 1 99 ? 3.819 -2.797 -11.372 1.00 96.94 99 SER A C 1
ATOM 806 O O . SER A 1 99 ? 3.149 -2.914 -10.346 1.00 96.94 99 SER A O 1
ATOM 808 N N . ASP A 1 100 ? 3.367 -3.183 -12.567 1.00 97.06 100 ASP A N 1
ATOM 809 C CA . ASP A 1 100 ? 2.026 -3.737 -12.784 1.00 97.06 100 ASP A CA 1
ATOM 810 C C . ASP A 1 100 ? 1.839 -5.053 -12.014 1.00 97.06 100 ASP A C 1
ATOM 812 O O . ASP A 1 100 ? 0.862 -5.217 -11.279 1.00 97.06 100 ASP A O 1
ATOM 816 N N . TYR A 1 101 ? 2.817 -5.963 -12.106 1.00 98.00 101 TYR A N 1
AT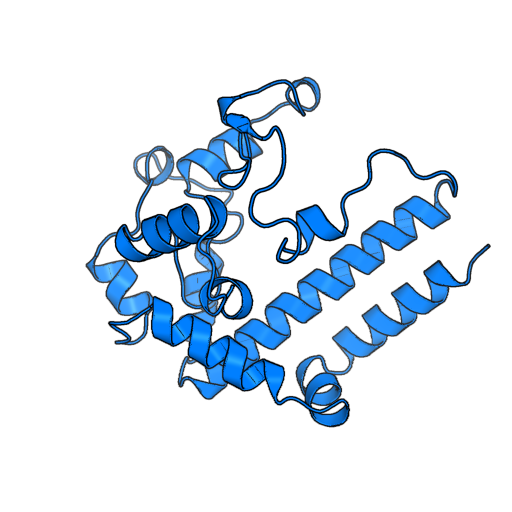OM 817 C CA . TYR A 1 101 ? 2.810 -7.229 -11.375 1.00 98.00 101 TYR A CA 1
ATOM 818 C C . TYR A 1 101 ? 2.759 -7.019 -9.861 1.00 98.00 101 TYR A C 1
ATOM 820 O O . TYR A 1 101 ? 1.891 -7.576 -9.190 1.00 98.00 101 TYR A O 1
ATOM 828 N N . LEU A 1 102 ? 3.654 -6.197 -9.305 1.00 97.31 102 LEU A N 1
ATOM 829 C CA . LEU A 1 102 ? 3.668 -5.947 -7.865 1.00 97.31 102 LEU A CA 1
ATOM 830 C C . LEU A 1 102 ? 2.390 -5.250 -7.388 1.00 97.31 102 LEU A C 1
ATOM 832 O O . LEU A 1 102 ? 1.901 -5.585 -6.313 1.00 97.31 102 LEU A O 1
ATOM 836 N N . SER A 1 103 ? 1.833 -4.318 -8.170 1.00 96.19 103 SER A N 1
ATOM 837 C CA . SER A 1 103 ? 0.589 -3.618 -7.808 1.00 96.19 103 SER A CA 1
ATOM 838 C C . SER A 1 103 ? -0.576 -4.593 -7.739 1.00 96.19 103 SER A C 1
ATOM 840 O O . SER A 1 103 ? -1.373 -4.557 -6.802 1.00 96.19 103 SER A O 1
ATOM 842 N N . TYR A 1 104 ? -0.630 -5.512 -8.702 1.00 97.69 104 TYR A N 1
ATOM 843 C CA . TYR A 1 104 ? -1.616 -6.578 -8.720 1.00 97.69 104 TYR A CA 1
ATOM 844 C C . TYR A 1 104 ? -1.447 -7.530 -7.527 1.00 97.69 104 TYR A C 1
ATOM 846 O O . TYR A 1 104 ? -2.424 -7.846 -6.854 1.00 97.69 104 TYR A O 1
ATOM 854 N N . VAL A 1 105 ? -0.215 -7.951 -7.219 1.00 97.38 105 VAL A N 1
ATOM 855 C CA . VAL A 1 105 ? 0.072 -8.805 -6.056 1.00 97.38 105 VAL A CA 1
ATOM 856 C C . VAL A 1 105 ? -0.318 -8.116 -4.747 1.00 97.38 105 VAL A C 1
ATOM 858 O O . VAL A 1 105 ? -0.945 -8.749 -3.900 1.00 97.38 105 VAL A O 1
ATOM 861 N N . GLU A 1 106 ? 0.019 -6.836 -4.563 1.00 95.81 106 GLU A N 1
ATOM 862 C CA . GLU A 1 106 ? -0.366 -6.086 -3.361 1.00 95.81 106 GLU A CA 1
ATOM 863 C C . GLU A 1 106 ? -1.889 -6.023 -3.197 1.00 95.81 106 GLU A C 1
ATOM 865 O O . GLU A 1 106 ? -2.381 -6.295 -2.101 1.00 95.81 106 GLU A O 1
ATOM 870 N N . MET A 1 107 ? -2.632 -5.733 -4.273 1.00 95.75 107 MET A N 1
ATOM 871 C CA . MET A 1 107 ? -4.096 -5.690 -4.236 1.00 95.75 107 MET A CA 1
ATOM 872 C C . MET A 1 107 ? -4.701 -7.069 -3.955 1.00 95.75 107 MET A C 1
ATOM 874 O O . MET A 1 107 ? -5.506 -7.195 -3.040 1.00 95.75 107 MET A O 1
ATOM 878 N N . ALA A 1 108 ? -4.263 -8.116 -4.660 1.00 97.31 108 ALA A N 1
ATOM 879 C CA . ALA A 1 108 ? -4.791 -9.469 -4.483 1.00 97.31 108 ALA A CA 1
ATOM 880 C C . ALA A 1 108 ? -4.569 -9.994 -3.052 1.00 97.31 108 ALA A C 1
ATOM 882 O O . ALA A 1 108 ? -5.462 -10.590 -2.453 1.00 97.31 108 ALA A O 1
ATOM 883 N N . LEU A 1 109 ? -3.394 -9.740 -2.462 1.00 97.25 109 LEU A N 1
ATOM 884 C CA . LEU A 1 109 ? -3.122 -10.127 -1.074 1.00 97.25 109 LEU A CA 1
ATOM 885 C C . LEU A 1 109 ? -3.908 -9.276 -0.068 1.00 97.25 109 LEU A C 1
ATOM 887 O O . LEU A 1 109 ? -4.294 -9.788 0.985 1.00 97.25 109 LEU A O 1
ATOM 891 N N . ALA A 1 110 ? -4.133 -7.991 -0.360 1.00 96.38 110 ALA A N 1
ATOM 892 C CA . ALA A 1 110 ? -4.978 -7.139 0.467 1.00 96.38 110 ALA A CA 1
ATOM 893 C C . ALA A 1 110 ? -6.433 -7.632 0.445 1.00 96.38 110 ALA A C 1
ATOM 895 O O . ALA A 1 110 ? -6.994 -7.873 1.511 1.00 96.38 110 ALA A O 1
ATOM 896 N N . GLU A 1 111 ? -7.008 -7.864 -0.736 1.00 96.56 111 GLU A N 1
ATOM 897 C CA . GLU A 1 111 ? -8.359 -8.408 -0.914 1.00 96.56 111 GLU A CA 1
ATOM 898 C C . GLU A 1 111 ? -8.529 -9.759 -0.211 1.00 96.56 111 GLU A C 1
ATOM 900 O O . GLU A 1 111 ? -9.489 -9.937 0.536 1.00 96.56 111 GLU A O 1
ATOM 905 N N . GLU A 1 112 ? -7.567 -10.676 -0.350 1.00 97.56 112 GLU A N 1
ATOM 906 C CA . GLU A 1 112 ? -7.596 -11.963 0.354 1.00 97.56 112 GLU A CA 1
ATOM 907 C C . GLU A 1 112 ? -7.638 -11.779 1.881 1.00 97.56 112 GLU A C 1
ATOM 909 O O . GLU A 1 112 ? -8.412 -12.443 2.574 1.00 97.56 112 GLU A O 1
ATOM 914 N N . CYS A 1 113 ? -6.851 -10.844 2.430 1.00 97.81 113 CYS A N 1
ATOM 915 C CA . CYS A 1 113 ? -6.915 -10.528 3.859 1.00 97.81 113 CYS A CA 1
ATOM 916 C C . CYS A 1 113 ? -8.284 -9.982 4.261 1.00 97.81 113 CYS A C 1
ATOM 918 O O . CYS A 1 113 ? -8.796 -10.354 5.314 1.00 97.81 113 CYS A O 1
ATOM 920 N N . LEU A 1 114 ? -8.858 -9.091 3.452 1.00 97.38 114 LEU A N 1
ATOM 921 C CA . LEU A 1 114 ? -10.160 -8.489 3.717 1.00 97.38 114 LEU A CA 1
ATOM 922 C C . LEU A 1 114 ? -11.260 -9.557 3.706 1.00 97.38 114 LEU A C 1
ATOM 924 O O . LEU A 1 114 ? -12.030 -9.637 4.661 1.00 97.38 114 LEU A O 1
ATOM 928 N N . VAL A 1 115 ? -11.275 -10.445 2.710 1.00 97.06 115 VAL A N 1
ATOM 929 C CA . VAL A 1 115 ? -12.229 -11.562 2.631 1.00 97.06 115 VAL A CA 1
ATOM 930 C C . VAL A 1 115 ? -12.104 -12.491 3.842 1.00 97.06 115 VAL A C 1
ATOM 932 O O . VAL A 1 115 ? -13.108 -12.821 4.471 1.00 97.06 115 VAL A O 1
ATOM 935 N N . GLN A 1 116 ? -10.884 -12.880 4.229 1.00 96.94 116 GLN A N 1
ATOM 936 C CA . GLN A 1 116 ? -10.669 -13.728 5.412 1.00 96.94 116 GLN A CA 1
ATOM 937 C C . GLN A 1 116 ? -11.044 -13.045 6.738 1.00 96.94 116 GLN A C 1
ATOM 939 O O . GLN A 1 116 ? -11.257 -13.724 7.745 1.00 96.94 116 GLN A O 1
ATOM 944 N N . LEU A 1 117 ? -11.117 -11.714 6.748 1.00 96.81 117 LEU A N 1
ATOM 945 C CA . LEU A 1 117 ? -11.517 -10.892 7.890 1.00 96.81 117 LEU A CA 1
ATOM 946 C C . LEU A 1 117 ? -12.950 -10.349 7.745 1.00 96.81 117 LEU A C 1
ATOM 948 O O . LEU A 1 117 ? -13.295 -9.358 8.386 1.00 96.81 117 LEU A O 1
ATOM 952 N N . ASP A 1 118 ? -13.778 -11.034 6.949 1.00 96.88 118 ASP A N 1
ATOM 953 C CA . ASP A 1 118 ? -15.227 -10.828 6.822 1.00 96.88 118 ASP A CA 1
ATOM 954 C C . ASP A 1 118 ? -15.638 -9.483 6.193 1.00 96.88 118 ASP A C 1
ATOM 956 O O . ASP A 1 118 ? -16.709 -8.945 6.469 1.00 96.88 118 ASP A O 1
ATOM 960 N N . PHE A 1 119 ? -14.792 -8.924 5.324 1.00 97.75 119 PHE A N 1
ATOM 961 C CA . PHE A 1 119 ? -15.163 -7.794 4.473 1.00 97.75 119 PHE A CA 1
ATOM 962 C C . PHE A 1 119 ? -15.851 -8.294 3.206 1.00 97.75 119 PHE A C 1
ATOM 964 O O . PHE A 1 119 ? -15.347 -9.164 2.491 1.00 97.75 119 PHE A O 1
ATOM 971 N N . SER A 1 120 ? -16.998 -7.703 2.889 1.00 96.19 120 SER A N 1
ATOM 972 C CA . SER A 1 120 ? -17.712 -7.990 1.653 1.00 96.19 120 SER A CA 1
ATOM 973 C C . SER A 1 120 ? -17.069 -7.280 0.452 1.00 96.19 120 SER A C 1
ATOM 975 O O . SER A 1 120 ? -16.381 -6.267 0.611 1.00 96.19 120 SER A O 1
ATOM 977 N N . PRO A 1 121 ? -17.365 -7.715 -0.789 1.00 94.88 121 PRO A N 1
ATOM 978 C CA . PRO A 1 121 ? -16.961 -6.983 -1.991 1.00 94.88 121 PRO A CA 1
ATOM 979 C C . PRO A 1 121 ? -17.403 -5.516 -2.012 1.00 94.88 121 PRO A C 1
ATOM 981 O O . PRO A 1 121 ? -16.727 -4.674 -2.599 1.00 94.88 121 PRO A O 1
ATOM 984 N N . ARG A 1 122 ? -18.522 -5.191 -1.352 1.00 94.69 122 ARG A N 1
ATOM 985 C CA . ARG A 1 122 ? -18.992 -3.809 -1.231 1.00 94.69 122 ARG A CA 1
ATOM 986 C C . ARG A 1 122 ? -18.089 -2.992 -0.310 1.00 94.69 122 ARG A C 1
ATOM 988 O O . ARG A 1 122 ? -17.702 -1.898 -0.695 1.00 94.69 122 ARG A O 1
ATOM 995 N N . ASP A 1 123 ? -17.698 -3.547 0.835 1.00 95.44 123 ASP A N 1
ATOM 996 C CA . ASP A 1 123 ? -16.812 -2.859 1.785 1.00 95.44 123 ASP A CA 1
ATOM 997 C C . ASP A 1 123 ? -15.441 -2.569 1.161 1.00 95.44 123 ASP A C 1
ATOM 999 O O . ASP A 1 123 ? -14.826 -1.539 1.434 1.00 95.44 123 ASP A O 1
ATOM 1003 N N . MET A 1 124 ? -14.957 -3.465 0.296 1.00 94.69 124 MET A N 1
ATOM 1004 C CA . MET A 1 124 ? -13.735 -3.244 -0.482 1.00 94.69 124 MET A CA 1
ATOM 1005 C C . MET A 1 124 ? -13.930 -2.142 -1.530 1.00 94.69 124 MET A C 1
ATOM 1007 O O . MET A 1 124 ? -13.128 -1.213 -1.607 1.00 94.69 124 MET A O 1
ATOM 1011 N N . SER A 1 125 ? -15.028 -2.195 -2.291 1.00 93.94 125 SER A N 1
ATOM 1012 C CA . SER A 1 125 ? -15.356 -1.181 -3.299 1.00 93.94 125 SER A CA 1
ATOM 1013 C C . SER A 1 125 ? -15.485 0.225 -2.706 1.00 93.94 125 SER A C 1
ATOM 1015 O O . SER A 1 125 ? -15.028 1.186 -3.323 1.00 93.94 125 SER A O 1
ATOM 1017 N N . ASP A 1 126 ? -16.074 0.359 -1.517 1.00 94.31 126 ASP A N 1
ATOM 1018 C CA . ASP A 1 126 ? -16.231 1.652 -0.845 1.00 94.31 126 ASP A CA 1
ATOM 1019 C C . ASP A 1 126 ? -14.867 2.260 -0.468 1.00 94.31 126 ASP A C 1
ATOM 1021 O O . ASP A 1 126 ? -14.673 3.473 -0.546 1.00 94.31 126 ASP A O 1
ATOM 1025 N N . GLN A 1 127 ? -13.877 1.428 -0.130 1.00 94.62 127 GLN A N 1
ATOM 1026 C CA . GLN A 1 127 ? -12.514 1.885 0.166 1.00 94.62 127 GLN A CA 1
ATOM 1027 C C . GLN A 1 127 ? -11.754 2.342 -1.085 1.00 94.62 127 GLN A C 1
ATOM 1029 O O . GLN A 1 127 ? -10.944 3.269 -1.005 1.00 94.62 127 GLN A O 1
ATOM 1034 N N . LEU A 1 128 ? -12.027 1.744 -2.249 1.00 92.62 128 LEU A N 1
ATOM 1035 C CA . LEU A 1 128 ? -11.385 2.129 -3.511 1.00 92.62 128 LEU A CA 1
ATOM 1036 C C . LEU A 1 128 ? -11.726 3.565 -3.935 1.00 92.62 128 LEU A C 1
ATOM 1038 O O . LEU A 1 128 ? -10.931 4.189 -4.631 1.00 92.62 128 LEU A O 1
ATOM 1042 N N . MET A 1 129 ? -12.836 4.137 -3.456 1.00 91.00 129 MET A N 1
ATOM 1043 C CA . MET A 1 129 ? -13.203 5.537 -3.726 1.00 91.00 129 MET A CA 1
ATOM 1044 C C . MET A 1 129 ? -12.200 6.560 -3.160 1.00 91.00 129 MET A C 1
ATOM 1046 O O . MET A 1 129 ? -12.195 7.723 -3.565 1.00 91.00 129 MET A O 1
ATOM 1050 N N . TYR A 1 130 ? -11.352 6.149 -2.214 1.00 93.00 130 TYR A N 1
ATOM 1051 C CA . TYR A 1 130 ? -10.334 7.003 -1.598 1.00 93.00 130 TYR A CA 1
ATOM 1052 C C . TYR A 1 130 ? -8.975 6.928 -2.306 1.00 93.00 130 TYR A C 1
ATOM 1054 O O . TYR A 1 130 ? -8.090 7.746 -2.030 1.00 93.00 130 TYR A O 1
ATOM 1062 N N . LEU A 1 131 ? -8.796 5.951 -3.196 1.00 87.81 131 LEU A N 1
ATOM 1063 C CA . LEU A 1 131 ? -7.552 5.714 -3.914 1.00 87.81 131 LEU A CA 1
ATOM 1064 C C . LEU A 1 131 ? -7.502 6.569 -5.186 1.00 87.81 131 LEU A C 1
ATOM 1066 O O . LEU A 1 131 ? -8.379 6.455 -6.034 1.00 87.81 131 LEU A O 1
ATOM 1070 N N . ASN A 1 132 ? -6.444 7.376 -5.337 1.00 80.19 132 ASN A N 1
ATOM 1071 C CA . ASN A 1 132 ? -6.173 8.183 -6.537 1.00 80.19 132 ASN A CA 1
ATOM 1072 C C . ASN A 1 132 ? -7.403 8.955 -7.040 1.00 80.19 132 ASN A C 1
ATOM 1074 O O . ASN A 1 132 ? -7.762 8.899 -8.216 1.00 80.19 132 ASN A O 1
ATOM 1078 N N . LYS A 1 133 ? -8.075 9.665 -6.133 1.00 89.06 133 LYS A N 1
ATOM 1079 C CA . LYS A 1 133 ? -9.243 10.474 -6.479 1.00 89.06 133 LYS A CA 1
ATOM 1080 C C . LYS A 1 133 ? -8.804 11.654 -7.347 1.00 89.06 133 LYS A C 1
ATOM 1082 O O . LYS A 1 133 ? -7.793 12.290 -7.065 1.00 89.06 133 LYS A O 1
ATOM 1087 N N . HIS A 1 134 ? -9.575 11.943 -8.393 1.00 87.38 134 HIS A N 1
ATOM 1088 C CA . HIS A 1 134 ? -9.306 13.048 -9.322 1.00 87.38 134 HIS A CA 1
ATOM 1089 C C . HIS A 1 134 ? -10.333 14.184 -9.228 1.00 87.38 134 HIS A C 1
ATOM 1091 O O . HIS A 1 134 ? -10.003 15.326 -9.540 1.00 87.38 134 HIS A O 1
ATOM 1097 N N . ASP A 1 135 ? -11.539 13.891 -8.741 1.00 90.00 135 ASP A N 1
ATOM 1098 C CA . ASP A 1 135 ? -12.627 14.859 -8.620 1.00 90.00 135 ASP A CA 1
ATOM 1099 C C . ASP A 1 135 ? -12.847 15.198 -7.144 1.00 90.00 135 ASP A C 1
ATOM 1101 O O . ASP A 1 135 ? -13.400 14.381 -6.407 1.00 90.00 135 ASP A O 1
ATOM 1105 N N . PHE A 1 136 ? -12.399 16.381 -6.711 1.00 91.06 136 PHE A N 1
ATOM 1106 C CA . PHE A 1 136 ? -12.514 16.862 -5.327 1.00 91.06 136 PHE A CA 1
ATOM 1107 C C . PHE A 1 136 ? -13.546 17.985 -5.220 1.00 91.06 136 PHE A C 1
ATOM 1109 O O . PHE A 1 136 ? -13.464 18.976 -5.953 1.00 91.06 136 PHE A O 1
ATOM 1116 N N . ASP A 1 137 ? -14.468 17.882 -4.267 1.00 90.56 137 ASP A N 1
ATOM 1117 C CA . ASP A 1 137 ? -15.305 19.010 -3.865 1.00 90.56 137 ASP A CA 1
ATOM 1118 C C . ASP A 1 137 ? -14.547 19.996 -2.955 1.00 90.56 137 ASP A C 1
ATOM 1120 O O . ASP A 1 137 ? -13.446 19.722 -2.480 1.00 90.56 137 ASP A O 1
ATOM 1124 N N . GLY A 1 138 ? -15.121 21.179 -2.711 1.00 88.06 138 GLY A N 1
ATOM 1125 C CA . GLY A 1 138 ? -14.448 22.239 -1.950 1.00 88.06 138 GLY A CA 1
ATOM 1126 C C . GLY A 1 138 ? -14.097 21.876 -0.499 1.00 88.06 138 GLY A C 1
ATOM 1127 O O . GLY A 1 138 ? -13.161 22.452 0.050 1.00 88.06 138 GLY A O 1
ATOM 1128 N N . VAL A 1 139 ? -14.813 20.935 0.122 1.00 86.75 139 VAL A N 1
ATOM 1129 C CA . VAL A 1 139 ? -14.521 20.462 1.483 1.00 86.75 139 VAL A CA 1
ATOM 1130 C C . VAL A 1 139 ? -13.365 19.461 1.438 1.00 86.75 139 VAL A C 1
ATOM 1132 O O . VAL A 1 139 ? -12.402 19.588 2.200 1.00 86.75 139 VAL A O 1
ATOM 1135 N N . GLU A 1 140 ? -13.415 18.524 0.489 1.00 90.56 140 GLU A N 1
ATOM 1136 C CA . GLU A 1 140 ? -12.425 17.459 0.299 1.00 90.56 140 GLU A CA 1
ATOM 1137 C C . GLU A 1 140 ? -11.007 17.995 0.038 1.00 90.56 140 GLU A C 1
ATOM 1139 O O . GLU A 1 140 ? -10.033 17.382 0.474 1.00 90.56 140 GLU A O 1
ATOM 1144 N N . GLN A 1 141 ? -10.861 19.161 -0.604 1.00 89.25 141 GLN A N 1
ATOM 1145 C CA . GLN A 1 141 ? -9.548 19.754 -0.925 1.00 89.25 141 GLN A CA 1
ATOM 1146 C C . GLN A 1 141 ? -8.663 20.028 0.303 1.00 89.25 141 GLN A C 1
ATOM 1148 O O . GLN A 1 141 ? -7.441 20.094 0.176 1.00 89.25 141 GLN A O 1
ATOM 1153 N N . SER A 1 142 ? -9.267 20.185 1.483 1.00 88.81 142 SER A N 1
ATOM 1154 C CA . SER A 1 142 ? -8.564 20.425 2.753 1.00 88.81 142 SER A CA 1
ATOM 1155 C C . SER A 1 142 ? -8.648 19.244 3.725 1.00 88.81 142 SER A C 1
ATOM 1157 O O . SER A 1 142 ? -8.237 19.346 4.882 1.00 88.81 142 SER A O 1
ATOM 1159 N N . GLN A 1 143 ? -9.200 18.113 3.280 1.00 92.00 143 GLN A N 1
ATOM 1160 C CA . GLN A 1 143 ? -9.468 16.984 4.153 1.00 92.00 143 GLN A CA 1
ATOM 1161 C C . GLN A 1 143 ? -8.192 16.184 4.433 1.00 92.00 143 GLN A C 1
ATOM 1163 O O . GLN A 1 143 ? -7.623 15.524 3.560 1.00 92.00 143 GLN A O 1
ATOM 1168 N N . LEU A 1 144 ? -7.778 16.213 5.701 1.00 92.88 144 LEU A N 1
ATOM 1169 C CA . LEU A 1 144 ? -6.625 15.468 6.206 1.00 92.88 144 LEU A CA 1
ATOM 1170 C C . LEU A 1 144 ? -7.007 14.135 6.852 1.00 92.88 144 LEU A C 1
ATOM 1172 O O . LEU A 1 144 ? -6.220 13.193 6.835 1.00 92.88 144 LEU A O 1
ATOM 1176 N N . VAL A 1 145 ? -8.211 14.037 7.412 1.00 96.06 145 VAL A N 1
ATOM 1177 C CA . VAL A 1 145 ? -8.667 12.867 8.171 1.00 96.06 145 VAL A CA 1
ATOM 1178 C C . VAL A 1 145 ? -10.041 12.409 7.707 1.00 96.06 145 VAL A C 1
ATOM 1180 O O . VAL A 1 145 ? -10.832 13.189 7.178 1.00 96.06 145 VAL A O 1
ATOM 1183 N N . ILE A 1 146 ? -10.332 11.131 7.919 1.00 95.06 146 ILE A N 1
ATOM 1184 C CA . ILE A 1 146 ? -11.648 10.552 7.670 1.00 95.06 146 ILE A CA 1
ATOM 1185 C C . ILE A 1 146 ? -12.550 10.839 8.873 1.00 95.06 146 ILE A C 1
ATOM 1187 O O . ILE A 1 146 ? -12.152 10.654 10.032 1.00 95.06 146 ILE A O 1
ATOM 1191 N N . GLU A 1 147 ? -13.773 11.286 8.582 1.00 94.88 147 GLU A N 1
ATOM 1192 C CA . GLU A 1 147 ? -14.814 11.511 9.583 1.00 94.88 147 GLU A CA 1
ATOM 1193 C C . GLU A 1 147 ? -15.099 10.238 10.383 1.00 94.88 147 GLU A C 1
ATOM 1195 O O . GLU A 1 147 ? -15.063 9.124 9.861 1.00 94.88 147 GLU A O 1
ATOM 1200 N N . ALA A 1 148 ? -15.361 10.389 11.681 1.00 94.94 148 ALA A N 1
ATOM 1201 C CA . ALA A 1 148 ? -15.381 9.253 12.602 1.00 94.94 148 ALA A CA 1
ATOM 1202 C C . ALA A 1 148 ? -16.470 8.212 12.277 1.00 94.94 148 ALA A C 1
ATOM 1204 O O . ALA A 1 148 ? -16.268 7.021 12.512 1.00 94.94 148 ALA A O 1
ATOM 1205 N N . ASP A 1 149 ? -17.620 8.640 11.753 1.00 94.75 149 ASP A N 1
ATOM 1206 C CA . ASP A 1 149 ? -18.710 7.741 11.369 1.00 94.75 149 ASP A CA 1
ATOM 1207 C C . ASP A 1 149 ? -18.395 6.977 10.075 1.00 94.75 149 ASP A C 1
ATOM 1209 O O . ASP A 1 149 ? -18.698 5.788 9.978 1.00 94.75 149 ASP A O 1
ATOM 1213 N N . VAL A 1 150 ? -17.759 7.644 9.109 1.00 95.25 150 VAL A N 1
ATOM 1214 C CA . VAL A 1 150 ? -17.284 7.050 7.856 1.00 95.25 150 VAL A CA 1
ATOM 1215 C C . VAL A 1 150 ? -16.179 6.041 8.145 1.00 95.25 150 VAL A C 1
ATOM 1217 O O . VAL A 1 150 ? -16.272 4.893 7.725 1.00 95.25 150 VAL A O 1
ATOM 1220 N N . ASP A 1 151 ? -15.185 6.431 8.939 1.00 95.88 151 ASP A N 1
ATOM 1221 C CA . ASP A 1 151 ? -14.099 5.561 9.382 1.00 95.88 151 ASP A CA 1
ATOM 1222 C C . ASP A 1 151 ? -14.650 4.302 10.068 1.00 95.88 151 ASP A C 1
ATOM 1224 O O . ASP A 1 151 ? -14.339 3.187 9.657 1.00 95.88 151 ASP A O 1
ATOM 1228 N N . ARG A 1 152 ? -15.570 4.442 11.031 1.00 95.38 152 ARG A N 1
ATOM 1229 C CA . ARG A 1 152 ? -16.180 3.282 11.702 1.00 95.38 152 ARG A CA 1
ATOM 1230 C C . ARG A 1 152 ? -16.872 2.314 10.733 1.00 95.38 152 ARG A C 1
ATOM 1232 O O . ARG A 1 152 ? -16.807 1.105 10.957 1.00 95.38 152 ARG A O 1
ATOM 1239 N N . LYS A 1 153 ? -17.540 2.823 9.691 1.00 95.12 153 LYS A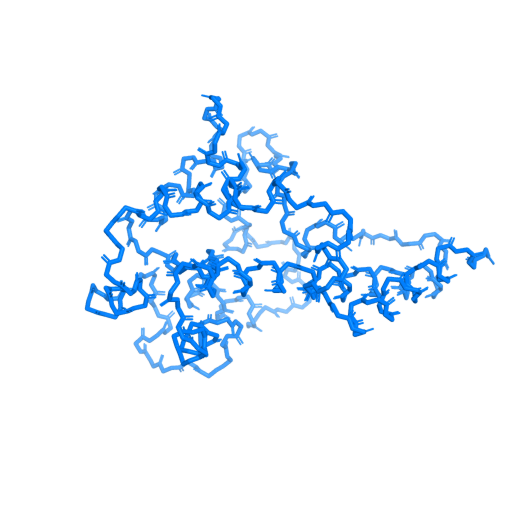 N 1
ATOM 1240 C CA . LYS A 1 153 ? -18.176 1.990 8.654 1.00 95.12 153 LYS A CA 1
ATOM 1241 C C . LYS A 1 153 ? -17.129 1.261 7.818 1.00 95.12 153 LYS A C 1
ATOM 1243 O O . LYS A 1 153 ? -17.232 0.050 7.665 1.00 95.12 153 LYS A O 1
ATOM 1248 N N . LEU A 1 154 ? -16.105 1.979 7.350 1.00 96.62 154 LEU A N 1
ATOM 1249 C CA . LEU A 1 154 ? -15.036 1.412 6.525 1.00 96.62 154 LEU A CA 1
ATOM 1250 C C . LEU A 1 154 ? -14.277 0.306 7.249 1.00 96.62 154 LEU A C 1
ATOM 1252 O O . LEU A 1 154 ? -13.809 -0.612 6.599 1.00 96.62 154 LEU A O 1
ATOM 1256 N N . TRP A 1 155 ? -14.172 0.364 8.576 1.00 96.88 155 TRP A N 1
ATOM 1257 C CA . TRP A 1 155 ? -13.477 -0.641 9.378 1.00 96.88 155 TRP A CA 1
ATOM 1258 C C . TRP A 1 155 ? -14.329 -1.860 9.761 1.00 96.88 155 TRP A C 1
ATOM 1260 O O . TRP A 1 155 ? -13.838 -2.697 10.509 1.00 96.88 155 TRP A O 1
ATOM 1270 N N . ASN A 1 156 ? -15.575 -1.985 9.285 1.00 93.69 156 ASN A N 1
ATOM 1271 C CA . ASN A 1 156 ? -16.458 -3.135 9.551 1.00 93.69 156 ASN A CA 1
ATOM 1272 C C . ASN A 1 156 ? -16.505 -3.551 11.044 1.00 93.69 156 ASN A C 1
ATOM 1274 O O . ASN A 1 156 ? -16.436 -4.724 11.403 1.00 93.69 156 ASN A O 1
ATOM 1278 N N . GLY A 1 157 ? -16.546 -2.566 11.949 1.00 87.62 157 GLY A N 1
ATOM 1279 C CA . GLY A 1 157 ? -16.595 -2.807 13.397 1.00 87.62 157 GLY A CA 1
ATOM 1280 C C . GLY A 1 157 ? -15.266 -3.178 14.072 1.00 87.62 157 GLY A C 1
ATOM 1281 O O . GLY A 1 157 ? -15.270 -3.450 15.272 1.00 87.62 157 GLY A O 1
ATOM 1282 N N . TYR A 1 158 ? -14.132 -3.162 13.365 1.00 94.31 158 TYR A N 1
ATOM 1283 C CA . TYR A 1 158 ? -12.812 -3.307 13.982 1.00 94.31 158 TYR A CA 1
ATOM 1284 C C . TYR A 1 158 ? -12.386 -2.021 14.705 1.00 94.31 158 TYR A C 1
ATOM 1286 O O . TYR A 1 158 ? -12.139 -0.993 14.077 1.00 94.31 158 TYR A O 1
ATOM 1294 N N . ASP A 1 159 ? -12.218 -2.103 16.027 1.00 90.69 159 ASP A N 1
ATOM 1295 C CA . ASP A 1 159 ? -11.733 -0.977 16.840 1.00 90.69 159 ASP A CA 1
ATOM 1296 C C . ASP A 1 159 ? -10.193 -0.903 16.890 1.00 90.69 159 ASP A C 1
ATOM 1298 O O . ASP A 1 159 ? -9.609 0.183 16.848 1.00 90.69 159 ASP A O 1
ATOM 1302 N N . ASP A 1 160 ? -9.510 -2.055 16.943 1.00 96.00 160 ASP A N 1
ATOM 1303 C CA . ASP A 1 160 ? -8.042 -2.123 16.952 1.00 96.00 160 ASP A CA 1
ATOM 1304 C C . ASP A 1 160 ? -7.475 -2.335 15.544 1.00 96.00 160 ASP A C 1
ATOM 1306 O O . ASP A 1 160 ? -7.246 -3.452 15.067 1.00 96.00 160 ASP A O 1
ATOM 1310 N N . LYS A 1 161 ? -7.227 -1.208 14.881 1.00 97.31 161 LYS A N 1
ATOM 1311 C CA . LYS A 1 161 ? -6.696 -1.134 13.516 1.00 97.31 161 LYS A CA 1
ATOM 1312 C C . LYS A 1 161 ? -5.244 -1.603 13.402 1.00 97.31 161 LYS A C 1
ATOM 1314 O O . LYS A 1 161 ? -4.835 -2.095 12.353 1.00 97.31 161 LYS A O 1
ATOM 1319 N N . ILE A 1 162 ? -4.439 -1.455 14.458 1.00 96.81 162 ILE A N 1
ATOM 1320 C CA . ILE A 1 162 ? -3.040 -1.907 14.437 1.00 96.81 162 ILE A CA 1
ATOM 1321 C C . ILE A 1 162 ? -3.011 -3.433 14.479 1.00 96.81 162 ILE A C 1
ATOM 1323 O O . ILE A 1 162 ? -2.326 -4.059 13.667 1.00 96.81 162 ILE A O 1
ATOM 1327 N N . GLU A 1 163 ? -3.781 -4.031 15.389 1.00 97.31 163 GLU A N 1
ATOM 1328 C CA . GLU A 1 163 ? -3.912 -5.484 15.460 1.00 97.31 163 GLU A CA 1
ATOM 1329 C C . GLU A 1 163 ? -4.562 -6.061 14.201 1.00 97.31 163 GLU A C 1
ATOM 1331 O O . GLU A 1 163 ? -4.151 -7.130 13.753 1.00 97.31 163 GLU A O 1
ATOM 1336 N N . PHE A 1 164 ? -5.493 -5.343 13.561 1.00 98.12 164 PHE A N 1
ATOM 1337 C CA . PHE A 1 164 ? -6.008 -5.720 12.243 1.00 98.12 164 PHE A CA 1
ATOM 1338 C C . PHE A 1 164 ? -4.881 -5.909 11.215 1.00 98.12 164 PHE A C 1
ATOM 1340 O O . PHE A 1 164 ? -4.729 -6.997 10.661 1.00 98.12 164 PHE A O 1
ATOM 1347 N N . TYR A 1 165 ? -4.018 -4.907 11.010 1.00 97.88 165 TYR A N 1
ATOM 1348 C CA . TYR A 1 165 ? -2.930 -5.039 10.037 1.00 97.88 165 TYR A CA 1
ATOM 1349 C C . TYR A 1 165 ? -1.940 -6.152 10.392 1.00 97.88 165 TYR A C 1
ATOM 1351 O O . TYR A 1 165 ? -1.422 -6.825 9.496 1.00 97.88 165 TYR A O 1
ATOM 1359 N N . LYS A 1 166 ? -1.655 -6.366 11.683 1.00 97.44 166 LYS A N 1
ATOM 1360 C CA . LYS A 1 166 ? -0.810 -7.487 12.124 1.00 97.44 166 LYS A CA 1
ATOM 1361 C C . LYS A 1 166 ? -1.461 -8.837 11.829 1.00 97.44 166 LYS A C 1
ATOM 1363 O O . LYS A 1 166 ? -0.758 -9.747 11.393 1.00 97.44 166 LYS A O 1
ATOM 1368 N N . LYS A 1 167 ? -2.784 -8.963 12.000 1.00 97.62 167 LYS A N 1
ATOM 1369 C CA . LYS A 1 167 ? -3.538 -10.159 11.593 1.00 97.62 167 LYS A CA 1
ATOM 1370 C C . LYS A 1 167 ? -3.410 -10.400 10.093 1.00 97.62 167 LYS A C 1
ATOM 1372 O O . LYS A 1 167 ? -3.056 -11.514 9.725 1.00 97.62 167 LYS A O 1
ATOM 1377 N N . CYS A 1 168 ? -3.565 -9.374 9.250 1.00 97.88 168 CYS A N 1
ATOM 1378 C CA . CYS A 1 168 ? -3.337 -9.503 7.803 1.00 97.88 168 CYS A CA 1
ATOM 1379 C C . CYS A 1 168 ? -1.937 -10.064 7.501 1.00 97.88 168 CYS A C 1
ATOM 1381 O O . CYS A 1 168 ? -1.787 -11.026 6.754 1.00 97.88 168 CYS A O 1
ATOM 1383 N N . TYR A 1 169 ? -0.894 -9.536 8.150 1.00 97.50 169 TYR A N 1
ATOM 1384 C CA . TYR A 1 169 ? 0.460 -10.075 7.984 1.00 97.50 169 TYR A CA 1
ATOM 1385 C C . TYR A 1 169 ? 0.594 -11.529 8.459 1.00 97.50 169 TYR A C 1
ATOM 1387 O O . TYR A 1 169 ? 1.232 -12.339 7.788 1.00 97.50 169 TYR A O 1
ATOM 1395 N N . ALA A 1 170 ? -0.019 -11.889 9.586 1.00 97.81 170 ALA A N 1
ATOM 1396 C CA . ALA A 1 170 ? -0.021 -13.261 10.088 1.00 97.81 170 ALA A CA 1
ATOM 1397 C C . ALA A 1 170 ? -0.751 -14.254 9.162 1.00 97.81 170 ALA A C 1
ATOM 1399 O O . ALA A 1 170 ? -0.400 -15.434 9.169 1.00 97.81 170 ALA A O 1
ATOM 1400 N N . LEU A 1 171 ? -1.746 -13.801 8.389 1.00 97.56 171 LEU A N 1
ATOM 1401 C CA . LEU A 1 171 ? -2.405 -14.602 7.352 1.00 97.56 171 LEU A CA 1
ATOM 1402 C C . LEU A 1 171 ? -1.470 -14.809 6.155 1.00 97.56 171 LEU A C 1
ATOM 1404 O O . LEU A 1 171 ? -1.144 -15.944 5.814 1.00 97.56 171 LEU A O 1
ATOM 1408 N N . ILE A 1 172 ? -0.961 -13.716 5.579 1.00 96.69 172 ILE A N 1
ATOM 1409 C CA . ILE A 1 172 ? -0.135 -13.760 4.362 1.00 96.69 172 ILE A CA 1
ATOM 1410 C C . ILE A 1 172 ? 1.207 -14.466 4.591 1.00 96.69 172 ILE A C 1
ATOM 1412 O O . ILE A 1 172 ? 1.659 -15.229 3.744 1.00 96.69 172 ILE A O 1
ATOM 1416 N N . SER A 1 173 ? 1.838 -14.276 5.753 1.00 96.31 173 SER A N 1
ATOM 1417 C CA . SER A 1 173 ? 3.125 -14.914 6.089 1.00 96.31 173 SER A CA 1
ATOM 1418 C C . SER A 1 173 ? 3.073 -16.443 6.179 1.00 96.31 173 SER A C 1
ATOM 1420 O O . SER A 1 173 ? 4.123 -17.083 6.190 1.00 96.31 173 SER A O 1
ATOM 1422 N N . LYS A 1 174 ? 1.875 -17.033 6.250 1.00 96.44 174 LYS A N 1
ATOM 1423 C CA . LYS A 1 174 ? 1.673 -18.487 6.298 1.00 96.44 174 LYS A CA 1
ATOM 1424 C C . LYS A 1 174 ? 1.323 -19.090 4.942 1.00 96.44 174 LYS A C 1
ATOM 1426 O O . LYS A 1 174 ? 1.185 -20.308 4.870 1.00 96.44 174 LYS A O 1
ATOM 1431 N N . LEU A 1 175 ? 1.159 -18.267 3.905 1.00 97.31 175 LEU A N 1
ATOM 1432 C CA . LEU A 1 175 ? 0.825 -18.756 2.576 1.00 97.31 175 LEU A CA 1
ATOM 1433 C C . LEU A 1 175 ? 1.963 -19.607 2.026 1.00 97.31 175 LEU A C 1
ATOM 1435 O O . LEU A 1 175 ? 3.126 -19.197 2.009 1.00 97.31 175 LEU A O 1
ATOM 1439 N N . ASP A 1 176 ? 1.610 -20.784 1.529 1.00 97.69 176 ASP A N 1
ATOM 1440 C CA . ASP A 1 176 ? 2.501 -21.547 0.677 1.00 97.69 176 ASP A CA 1
ATOM 1441 C C . ASP A 1 176 ? 2.431 -21.057 -0.781 1.00 97.69 176 ASP A C 1
ATOM 1443 O O . ASP A 1 176 ? 1.605 -20.228 -1.177 1.00 97.69 176 ASP A O 1
ATOM 1447 N N . ARG A 1 177 ? 3.323 -21.592 -1.619 1.00 96.81 177 ARG A N 1
ATOM 1448 C CA . ARG A 1 177 ? 3.402 -21.211 -3.034 1.00 96.81 177 ARG A CA 1
ATOM 1449 C C . ARG A 1 177 ? 2.122 -21.532 -3.809 1.00 96.81 177 ARG A C 1
ATOM 1451 O O . ARG A 1 177 ? 1.817 -20.831 -4.768 1.00 96.81 177 ARG A O 1
ATOM 1458 N N . LYS A 1 178 ? 1.418 -22.609 -3.459 1.00 97.94 178 LYS A N 1
ATOM 1459 C CA . LYS A 1 178 ? 0.193 -23.012 -4.150 1.00 97.94 178 LYS A CA 1
ATOM 1460 C C . LYS A 1 178 ? -0.925 -22.024 -3.824 1.00 97.94 178 LYS A C 1
ATOM 1462 O O . LYS A 1 178 ? -1.532 -21.504 -4.752 1.00 97.94 178 LYS A O 1
ATOM 1467 N N . GLN A 1 179 ? -1.116 -21.712 -2.545 1.00 98.00 179 GLN A N 1
ATOM 1468 C CA . GLN A 1 179 ? -2.104 -20.737 -2.082 1.00 98.00 179 GLN A CA 1
ATOM 1469 C C . GLN A 1 179 ? -1.837 -19.353 -2.675 1.00 98.00 179 GLN A C 1
ATOM 1471 O O . GLN A 1 179 ? -2.746 -18.724 -3.202 1.00 98.00 179 GLN A O 1
ATOM 1476 N N . PHE A 1 180 ? -0.575 -18.909 -2.677 1.00 98.12 180 PHE A N 1
ATOM 1477 C CA . PHE A 1 180 ? -0.192 -17.651 -3.319 1.00 98.12 180 PHE A CA 1
ATOM 1478 C C . PHE A 1 180 ? -0.601 -17.608 -4.798 1.00 98.12 180 PHE A C 1
ATOM 1480 O O . PHE A 1 180 ? -1.186 -16.627 -5.249 1.00 98.12 180 PHE A O 1
ATOM 1487 N N . LYS A 1 181 ? -0.346 -18.689 -5.549 1.00 97.69 181 LYS A N 1
ATOM 1488 C CA . LYS A 1 181 ? -0.736 -18.791 -6.963 1.00 97.69 181 LYS A CA 1
ATOM 1489 C C . LYS A 1 181 ? -2.250 -18.812 -7.173 1.00 97.69 181 LYS A C 1
ATOM 1491 O O . LYS A 1 181 ? -2.721 -18.268 -8.165 1.00 97.69 181 LYS A O 1
ATOM 1496 N N . GLU A 1 182 ? -2.998 -19.434 -6.265 1.00 97.88 182 GLU A N 1
ATOM 1497 C CA . GLU A 1 182 ? -4.464 -19.423 -6.293 1.00 97.88 182 GLU A CA 1
ATOM 1498 C C . GLU A 1 182 ? -5.011 -18.004 -6.073 1.00 97.88 182 GLU A C 1
ATOM 1500 O O . GLU A 1 182 ? -5.881 -17.584 -6.830 1.00 97.88 182 GLU A O 1
ATOM 1505 N N . ILE A 1 183 ? -4.442 -17.248 -5.124 1.00 98.00 183 ILE A N 1
ATOM 1506 C CA . ILE A 1 183 ? -4.841 -15.863 -4.811 1.00 98.00 183 ILE A CA 1
ATOM 1507 C C . ILE A 1 183 ? -4.603 -14.926 -5.998 1.00 98.00 183 ILE A C 1
ATOM 1509 O O . ILE A 1 183 ? -5.498 -14.188 -6.398 1.00 98.00 183 ILE A O 1
ATOM 1513 N N . ILE A 1 184 ? -3.408 -14.952 -6.595 1.00 97.69 184 ILE A N 1
ATOM 1514 C CA . ILE A 1 184 ? -3.102 -14.058 -7.724 1.00 97.69 184 ILE A CA 1
ATOM 1515 C C . ILE A 1 184 ? -3.824 -14.489 -9.017 1.00 97.69 184 ILE A C 1
ATOM 1517 O O . ILE A 1 184 ? -4.011 -13.684 -9.933 1.00 97.69 184 ILE A O 1
ATOM 1521 N N . GLY A 1 185 ? -4.246 -15.753 -9.108 1.00 97.81 185 GLY A N 1
ATOM 1522 C CA . GLY A 1 185 ? -4.990 -16.293 -10.240 1.00 97.81 185 GLY A CA 1
ATOM 1523 C C . GLY A 1 185 ? -4.253 -16.199 -11.583 1.00 97.81 185 GLY A C 1
ATOM 1524 O O . GLY A 1 185 ? -3.054 -15.932 -11.665 1.00 97.81 185 GLY A O 1
ATOM 1525 N N . ASN A 1 186 ? -4.986 -16.416 -12.678 1.00 97.94 186 ASN A N 1
ATOM 1526 C CA . ASN A 1 186 ? -4.399 -16.446 -14.023 1.00 97.94 186 ASN A CA 1
ATOM 1527 C C . ASN A 1 186 ? -3.799 -15.100 -14.447 1.00 97.94 186 ASN A C 1
ATOM 1529 O O . ASN A 1 186 ? -2.767 -15.084 -15.109 1.00 97.94 186 ASN A O 1
ATOM 1533 N N . GLN A 1 187 ? -4.424 -13.983 -14.067 1.00 97.69 187 GLN A N 1
ATOM 1534 C CA . GLN A 1 187 ? -3.923 -12.654 -14.413 1.00 97.69 187 GLN A CA 1
ATOM 1535 C C . GLN A 1 187 ? -2.580 -12.373 -13.730 1.00 97.69 187 GLN A C 1
ATOM 1537 O O . GLN A 1 187 ? -1.641 -11.937 -14.391 1.00 97.69 187 GLN A O 1
ATOM 1542 N N . GLY A 1 188 ? -2.452 -12.685 -12.437 1.00 97.88 188 GLY A N 1
ATOM 1543 C CA . GLY A 1 188 ? -1.182 -12.536 -11.732 1.00 97.88 188 GLY A CA 1
ATOM 1544 C C . GLY A 1 188 ? -0.082 -13.437 -12.293 1.00 97.88 188 GLY A C 1
ATOM 1545 O O . GLY A 1 188 ? 1.055 -12.994 -12.420 1.00 97.88 188 GLY A O 1
ATOM 1546 N N . LEU A 1 189 ? -0.420 -14.669 -12.692 1.00 98.12 189 LEU A N 1
ATOM 1547 C CA . LEU A 1 189 ? 0.527 -15.584 -13.342 1.00 98.12 189 LEU A CA 1
ATOM 1548 C C . LEU A 1 189 ? 0.997 -15.068 -14.711 1.00 98.12 189 LEU A C 1
ATOM 1550 O O . LEU A 1 189 ? 2.179 -15.163 -15.018 1.00 98.12 189 LEU A O 1
ATOM 1554 N N . GLN A 1 190 ? 0.105 -14.480 -15.512 1.00 98.19 190 GLN A N 1
ATOM 1555 C CA . GLN A 1 190 ? 0.475 -13.866 -16.794 1.00 98.19 190 GLN A CA 1
ATOM 1556 C C . GLN A 1 190 ? 1.407 -12.662 -16.604 1.00 98.19 190 GLN A C 1
ATOM 1558 O O . GLN A 1 190 ? 2.387 -12.522 -17.332 1.00 98.19 190 GLN A O 1
ATOM 1563 N N . LEU A 1 191 ? 1.139 -11.821 -15.600 1.00 98.06 191 LEU A N 1
ATOM 1564 C CA . LEU A 1 191 ? 2.017 -10.702 -15.248 1.00 98.06 191 LEU A CA 1
ATOM 1565 C C . LEU A 1 191 ? 3.388 -11.193 -14.747 1.00 98.06 191 LEU A C 1
ATOM 1567 O O . LEU A 1 191 ? 4.412 -10.630 -15.128 1.00 98.06 191 LEU A O 1
ATOM 1571 N N . GLU A 1 192 ? 3.430 -12.263 -13.942 1.00 97.81 192 GLU A N 1
ATOM 1572 C CA . GLU A 1 192 ? 4.682 -12.909 -13.515 1.00 97.81 192 GLU A CA 1
ATOM 1573 C C . GLU A 1 192 ? 5.495 -13.399 -14.728 1.00 97.81 192 GLU A C 1
ATOM 1575 O O . GLU A 1 192 ? 6.703 -13.158 -14.810 1.00 97.81 192 GLU A O 1
ATOM 1580 N N . GLU A 1 193 ? 4.841 -14.049 -15.695 1.00 97.69 193 GLU A N 1
ATOM 1581 C CA . GLU A 1 193 ? 5.471 -14.512 -16.935 1.00 97.69 193 GLU A CA 1
ATOM 1582 C C . GLU A 1 193 ? 6.035 -13.352 -17.770 1.00 97.69 193 GLU A C 1
ATOM 1584 O O . GLU A 1 193 ? 7.182 -13.436 -18.215 1.00 97.69 193 GLU A O 1
ATOM 1589 N N . GLU A 1 194 ? 5.289 -12.252 -17.928 1.00 97.31 194 GLU A N 1
ATOM 1590 C CA . GLU A 1 194 ? 5.755 -11.063 -18.657 1.00 97.31 194 GLU A CA 1
ATOM 1591 C C . GLU A 1 194 ? 6.992 -10.444 -17.981 1.00 97.31 194 GLU A C 1
ATOM 1593 O O . GLU A 1 194 ? 7.973 -10.110 -18.654 1.00 97.31 194 GLU A O 1
ATOM 1598 N N . VAL A 1 195 ? 7.010 -10.360 -16.645 1.00 96.81 195 VAL A N 1
ATOM 1599 C CA . VAL A 1 195 ? 8.188 -9.899 -15.887 1.00 96.81 195 VAL A CA 1
ATOM 1600 C C . VAL A 1 195 ? 9.403 -10.786 -16.163 1.00 96.81 195 VAL A C 1
ATOM 1602 O O . VAL A 1 195 ? 10.488 -10.270 -16.446 1.00 96.81 195 VAL A O 1
ATOM 1605 N N . ILE A 1 196 ? 9.242 -12.112 -16.103 1.00 96.81 196 ILE A N 1
ATOM 1606 C CA . ILE A 1 196 ? 10.328 -13.070 -16.362 1.00 96.81 196 ILE A CA 1
ATOM 1607 C C . ILE A 1 196 ? 10.815 -12.957 -17.808 1.00 96.81 196 ILE A C 1
ATOM 1609 O O . ILE A 1 196 ? 12.019 -13.034 -18.064 1.00 96.81 196 ILE A O 1
ATOM 1613 N N . GLU A 1 197 ? 9.910 -12.763 -18.763 1.00 96.38 197 GLU A N 1
ATOM 1614 C CA . GLU A 1 197 ? 10.270 -12.586 -20.163 1.00 96.38 197 GLU A CA 1
ATOM 1615 C C . GLU A 1 197 ? 11.152 -11.347 -20.349 1.00 96.38 197 GLU A C 1
ATOM 1617 O O . GLU A 1 197 ? 12.256 -11.454 -20.887 1.00 96.38 197 GLU A O 1
ATOM 1622 N N . TYR A 1 198 ? 10.721 -10.185 -19.849 1.00 94.06 198 TYR A N 1
ATOM 1623 C CA . TYR A 1 198 ? 11.501 -8.950 -19.949 1.00 94.06 198 TYR A CA 1
ATOM 1624 C C . TYR A 1 198 ? 12.812 -9.004 -19.161 1.00 94.06 198 TYR A C 1
ATOM 1626 O O . TYR A 1 198 ? 13.807 -8.456 -19.630 1.00 94.06 198 TYR A O 1
ATOM 1634 N N . ALA A 1 199 ? 12.859 -9.711 -18.029 1.00 91.62 199 ALA A N 1
ATOM 1635 C CA . ALA A 1 199 ? 14.096 -9.926 -17.276 1.00 91.62 199 ALA A CA 1
ATOM 1636 C C . ALA A 1 199 ? 15.146 -10.733 -18.065 1.00 91.62 199 ALA A C 1
ATOM 1638 O O . ALA A 1 199 ? 16.347 -10.573 -17.850 1.00 91.62 199 ALA A O 1
ATOM 1639 N N . ASN A 1 200 ? 14.703 -11.602 -18.981 1.00 92.88 200 ASN A N 1
ATOM 1640 C CA . ASN A 1 200 ? 15.578 -12.444 -19.798 1.00 92.88 200 ASN A CA 1
ATOM 1641 C C . ASN A 1 200 ? 15.938 -11.827 -21.159 1.00 92.88 200 ASN A C 1
ATOM 1643 O O . ASN A 1 200 ? 16.824 -12.342 -21.849 1.00 92.88 200 ASN A O 1
ATOM 1647 N N . ARG A 1 201 ? 15.287 -10.727 -21.555 1.00 87.81 201 ARG A N 1
ATOM 1648 C CA . ARG A 1 201 ? 15.624 -9.973 -22.768 1.00 87.81 201 ARG A CA 1
ATOM 1649 C C . ARG A 1 201 ? 16.890 -9.151 -22.506 1.00 87.81 201 ARG A C 1
ATOM 1651 O O . ARG A 1 201 ? 16.837 -8.108 -21.863 1.00 87.81 201 ARG A O 1
ATOM 1658 N N . ARG A 1 202 ? 18.028 -9.656 -22.984 1.00 62.97 202 ARG A N 1
ATOM 1659 C CA . ARG A 1 202 ? 19.303 -8.923 -23.010 1.00 62.97 202 ARG A CA 1
ATOM 1660 C C . ARG A 1 202 ? 19.329 -7.902 -24.137 1.00 62.97 202 ARG A C 1
ATOM 1662 O O . ARG A 1 202 ? 18.904 -8.269 -25.255 1.00 62.97 202 ARG A O 1
#